Protein AF-A0A7S1WUI2-F1 (afdb_monomer)

Nearest PDB structures (foldseek):
  3b5q-assembly1_A  TM=5.019E-01  e=5.266E-01  Bacteroides thetaiotaomicron VPI-5482
  6g5z-assembly1_D  TM=5.208E-01  e=2.541E+00  Sinorhizobium meliloti
  4miv-assembly3_F  TM=3.442E-01  e=1.089E+00  Homo sapiens
  4miv-assembly4_G  TM=3.455E-01  e=1.229E+00  Homo sapiens
  4miv-assembly1_B  TM=2.394E-01  e=9.645E-01  Homo sapiens

Secondary structure (DSSP, 8-state):
---TT---EEEEEEEES-TT-TTSPPEEEEEEE--HHHHSTT-SS-PPPS-TT-EEEE--EEEEGGGTEEEESS-EEEEEGGGTEEEEE--TT-GGG-EEEE---TTSB-TTS-BGGG---TTHHHHHHHHHHHHHHHHHHHHHSS---SHHHHHHTTSS-S-PPTT-EEEEEE-S-TTTT-EEEEEEETTEEEEEETT--EEEEEPS---

Mean predicted aligned error: 7.02 Å

Foldseek 3Di:
DDDPDDPKDKDKDFPFFDPPDPVTDTDMDMDIDDDCVVVQVPDPDRADDDDFQDKDFDKDWDADDPRPDTDIPDFQWAQDLVVRGTHGDRDPPPSLRGDMDHHHPPVCAGPVRHHVVVDDDLCVLFSRQQRQVLNLQVVLCVVVVWGDAFPVSSVVVSRHDPDRPPFKDKTKHADPDRVLSWIKIWIDGSQKIWIAINVRDIDIDGDPDDD

Radius of gyration: 21.08 Å; Cα contacts (8 Å, |Δi|>4): 354; chains: 1; bounding box: 52×36×57 Å

Solvent-accessible surface area (backbone atoms only — not comparable to full-atom values): 12626 Å² total; per-residue (Å²): 134,83,75,92,76,74,75,53,46,74,52,75,46,77,79,40,66,38,84,98,35,87,92,34,65,58,41,69,50,77,50,74,50,80,33,60,89,71,61,36,79,78,38,97,61,78,64,82,72,95,41,59,59,38,72,44,79,45,75,50,74,49,75,38,81,95,59,79,41,69,50,50,75,52,73,26,52,39,59,34,33,94,75,73,39,74,45,73,50,86,61,95,88,42,79,95,35,40,36,78,50,72,35,46,49,97,86,42,24,28,78,87,66,47,55,50,86,76,64,72,71,82,53,46,67,30,49,52,52,18,50,39,50,49,40,16,45,52,51,43,23,72,75,68,78,43,60,57,68,41,62,62,56,32,36,77,68,59,29,39,75,90,71,65,65,88,74,49,53,75,51,52,45,55,38,97,42,70,90,79,41,34,30,39,24,33,15,34,39,90,44,26,33,20,37,26,36,70,88,65,59,71,47,77,46,74,43,94,83,69,129

pLDDT: mean 87.21, std 11.56, range [36.31, 97.38]

Organism: Alexandrium catenella (NCBI:txid2925)

Sequence (211 aa):
VCSSDLKQKTATRVTRGALHDASKPAQWCTEIALAHSDTLPGAPVRGDTPAVGRCWRINFSRVEQKGQVNWVWTPQIVWTPASRSYTGQVNMHLPDAWGYALFADEDGRLADGAAAESWRDPAWPVRLAVATVYYAARAFRDEKGRPARTLGELREANLLGTEAPVGLDVSFSPGDDPAAGAFTAEASGDGWAATINHERLLSVRPLADGR

Structure (mmCIF, N/CA/C/O backbone):
data_AF-A0A7S1WUI2-F1
#
_entry.id   AF-A0A7S1WUI2-F1
#
loop_
_atom_site.group_PDB
_atom_site.id
_atom_site.type_symbol
_atom_site.label_atom_id
_atom_site.label_alt_id
_atom_site.label_comp_id
_atom_site.label_asym_id
_atom_site.label_entity_id
_atom_site.label_seq_id
_atom_site.pdbx_PDB_ins_code
_atom_site.Cartn_x
_atom_site.Cartn_y
_atom_site.Cartn_z
_atom_site.occupancy
_atom_site.B_iso_or_equiv
_atom_site.auth_seq_id
_atom_site.auth_comp_id
_atom_site.auth_asym_id
_atom_site.auth_atom_id
_atom_site.pdbx_PDB_model_num
ATOM 1 N N . VAL A 1 1 ? -5.894 19.648 -25.528 1.00 39.78 1 VAL A N 1
ATOM 2 C CA . VAL A 1 1 ? -4.664 20.470 -25.500 1.00 39.78 1 VAL A CA 1
ATOM 3 C C . VAL A 1 1 ? -3.550 19.588 -24.958 1.00 39.78 1 VAL A C 1
ATOM 5 O O . VAL A 1 1 ? -3.466 19.409 -23.753 1.00 39.78 1 VAL A O 1
ATOM 8 N N . CYS A 1 2 ? -2.791 18.920 -25.830 1.00 37.44 2 CYS A N 1
ATOM 9 C CA . CYS A 1 2 ? -1.583 18.203 -25.414 1.00 37.44 2 CYS A CA 1
ATOM 10 C C . CYS A 1 2 ? -0.466 19.239 -25.314 1.00 37.44 2 CYS A C 1
ATOM 12 O O . CYS A 1 2 ? -0.102 19.831 -26.326 1.00 37.44 2 CYS A O 1
ATOM 14 N N . SER A 1 3 ? 0.011 19.501 -24.099 1.00 45.06 3 SER A N 1
ATOM 15 C CA . SER A 1 3 ? 1.228 20.286 -23.892 1.00 45.06 3 SER A CA 1
ATOM 16 C C . SER A 1 3 ? 2.397 19.579 -24.583 1.00 45.06 3 SER A C 1
ATOM 18 O O . SER A 1 3 ? 2.569 18.370 -24.426 1.00 45.06 3 SER A O 1
ATOM 20 N N . SER A 1 4 ? 3.171 20.330 -25.361 1.00 54.69 4 SER A N 1
ATOM 21 C CA . SER A 1 4 ? 4.328 19.879 -26.141 1.00 54.69 4 SER A CA 1
ATOM 22 C C . SER A 1 4 ? 5.563 19.523 -25.301 1.00 54.69 4 SER A C 1
ATOM 24 O O . SER A 1 4 ? 6.585 19.163 -25.875 1.00 54.69 4 SER A O 1
ATOM 26 N N . ASP A 1 5 ? 5.473 19.587 -23.968 1.00 70.12 5 ASP A N 1
ATOM 27 C CA . ASP A 1 5 ? 6.645 19.573 -23.078 1.00 70.12 5 ASP A CA 1
ATOM 28 C C . ASP A 1 5 ? 6.748 18.331 -22.170 1.00 70.12 5 ASP A C 1
ATOM 30 O O . ASP A 1 5 ? 7.580 18.295 -21.263 1.00 70.12 5 ASP A O 1
ATOM 34 N N . LEU A 1 6 ? 5.930 17.293 -22.392 1.00 73.81 6 LEU A N 1
ATOM 35 C CA . LEU A 1 6 ? 6.045 16.034 -21.642 1.00 73.81 6 LEU A CA 1
ATOM 36 C C . LEU A 1 6 ? 7.302 15.261 -22.076 1.00 73.81 6 LEU A C 1
ATOM 38 O O . LEU A 1 6 ? 7.471 14.910 -23.244 1.00 73.81 6 LEU A O 1
ATOM 42 N N . LYS A 1 7 ? 8.182 14.972 -21.116 1.00 88.06 7 LYS A N 1
ATOM 43 C CA . LYS A 1 7 ? 9.427 14.209 -21.275 1.00 88.06 7 LYS A CA 1
ATOM 44 C C . LYS A 1 7 ? 9.222 12.703 -21.115 1.00 88.06 7 LYS A C 1
ATOM 46 O O . LYS A 1 7 ? 10.126 11.941 -21.466 1.00 88.06 7 LYS A O 1
ATOM 51 N N . GLN A 1 8 ? 8.077 12.264 -20.588 1.00 90.06 8 GLN A N 1
ATOM 52 C CA . GLN A 1 8 ? 7.725 10.844 -20.509 1.00 90.06 8 GLN A CA 1
ATOM 53 C C . GLN A 1 8 ? 7.683 10.219 -21.909 1.00 90.06 8 GLN A C 1
ATOM 55 O O . GLN A 1 8 ? 7.078 10.765 -22.831 1.00 90.06 8 GLN A O 1
ATOM 60 N N . LYS A 1 9 ? 8.291 9.039 -22.061 1.00 92.19 9 LYS A N 1
ATOM 61 C CA . LYS A 1 9 ? 8.313 8.302 -23.333 1.00 92.19 9 LYS A CA 1
ATOM 62 C C . LYS A 1 9 ? 7.654 6.947 -23.167 1.00 92.19 9 LYS A C 1
ATOM 64 O O . LYS A 1 9 ? 7.810 6.288 -22.142 1.00 92.19 9 LYS A O 1
ATOM 69 N N . THR A 1 10 ? 6.935 6.527 -24.197 1.00 93.75 10 THR A N 1
ATOM 70 C CA . THR A 1 10 ? 6.343 5.192 -24.274 1.00 93.75 10 THR A CA 1
ATOM 71 C C . THR A 1 10 ? 6.600 4.618 -25.658 1.00 93.75 10 THR A C 1
ATOM 73 O O . THR A 1 10 ? 6.668 5.363 -26.637 1.00 93.75 10 THR A O 1
ATOM 76 N N . ALA A 1 11 ? 6.770 3.307 -25.735 1.00 95.38 11 ALA A N 1
ATOM 77 C CA . ALA A 1 11 ? 6.886 2.582 -26.988 1.00 95.38 11 ALA A CA 1
ATOM 78 C C . ALA A 1 11 ? 6.148 1.252 -26.865 1.00 95.38 11 ALA A C 1
ATOM 80 O O . ALA A 1 11 ? 6.209 0.591 -25.831 1.00 95.38 11 ALA A O 1
ATOM 81 N N . THR A 1 12 ? 5.465 0.842 -27.929 1.00 94.06 12 THR A N 1
ATOM 82 C CA . THR A 1 12 ? 4.791 -0.455 -27.991 1.00 94.06 12 THR A CA 1
ATOM 83 C C . THR A 1 12 ? 5.113 -1.112 -29.318 1.00 94.06 12 THR A C 1
ATOM 85 O O . THR A 1 12 ? 5.078 -0.468 -30.367 1.00 94.06 12 THR A O 1
ATOM 88 N N . ARG A 1 13 ? 5.417 -2.408 -29.284 1.00 95.31 13 ARG A N 1
ATOM 89 C CA . ARG A 1 13 ? 5.733 -3.191 -30.478 1.00 95.31 13 ARG A CA 1
ATOM 90 C C . ARG A 1 13 ? 4.993 -4.516 -30.457 1.00 95.31 13 ARG A C 1
ATOM 92 O O . ARG A 1 13 ? 5.117 -5.278 -29.503 1.00 95.31 13 ARG A O 1
ATOM 99 N N . VAL A 1 14 ? 4.297 -4.820 -31.549 1.00 95.25 14 VAL A N 1
ATOM 100 C CA . VAL A 1 14 ? 3.807 -6.175 -31.832 1.00 95.25 14 VAL A CA 1
ATOM 101 C C . VAL A 1 14 ? 4.997 -7.012 -32.290 1.00 95.25 14 VAL A C 1
ATOM 103 O O . VAL A 1 14 ? 5.644 -6.693 -33.287 1.00 95.25 14 VAL A O 1
ATOM 106 N N . THR A 1 15 ? 5.323 -8.056 -31.538 1.00 96.06 15 THR A N 1
ATOM 107 C CA . THR A 1 15 ? 6.433 -8.970 -31.837 1.00 96.06 15 THR A CA 1
ATOM 108 C C . THR A 1 15 ? 5.980 -10.155 -32.686 1.00 96.06 15 THR A C 1
ATOM 110 O O . THR A 1 15 ? 6.781 -10.707 -33.437 1.00 96.06 15 THR A O 1
ATOM 113 N N . ARG A 1 16 ? 4.694 -10.526 -32.610 1.00 95.94 16 ARG A N 1
ATOM 114 C CA . ARG A 1 16 ? 4.067 -11.596 -33.401 1.00 95.94 16 ARG A CA 1
ATOM 115 C C . ARG A 1 16 ? 2.556 -11.376 -33.511 1.00 95.94 16 ARG A C 1
ATOM 117 O O . ARG A 1 16 ? 1.961 -10.798 -32.609 1.00 95.94 16 ARG A O 1
ATOM 124 N N . GLY A 1 17 ? 1.931 -11.900 -34.564 1.00 94.06 17 GLY A N 1
ATOM 125 C CA . GLY A 1 17 ? 0.478 -11.816 -34.768 1.00 94.06 17 GLY A CA 1
ATOM 126 C C . GLY A 1 17 ? 0.042 -10.453 -35.308 1.00 94.06 17 GLY A C 1
ATOM 127 O O . GLY A 1 17 ? 0.856 -9.728 -35.881 1.00 94.06 17 GLY A O 1
ATOM 128 N N . ALA A 1 18 ? -1.239 -10.119 -35.156 1.00 92.06 18 ALA A N 1
ATOM 129 C CA . ALA A 1 18 ? -1.804 -8.858 -35.625 1.00 92.06 18 ALA A CA 1
ATOM 130 C C . ALA A 1 18 ? -2.800 -8.277 -34.612 1.00 92.06 18 ALA A C 1
ATOM 132 O O . ALA A 1 18 ? -3.587 -8.995 -33.995 1.00 92.06 18 ALA A O 1
ATOM 133 N N . LEU A 1 19 ? -2.767 -6.953 -34.435 1.00 87.44 19 LEU A N 1
ATOM 134 C CA . LEU A 1 19 ? -3.782 -6.255 -33.648 1.00 87.44 19 LEU A CA 1
ATOM 135 C C . LEU A 1 19 ? -5.132 -6.351 -34.362 1.00 87.44 19 LEU A C 1
ATOM 137 O O . LEU A 1 19 ? -5.193 -6.290 -35.587 1.00 87.44 19 LEU A O 1
ATOM 141 N N . HIS A 1 20 ? -6.205 -6.472 -33.583 1.00 84.75 20 HIS A N 1
ATOM 142 C CA . HIS A 1 20 ? -7.586 -6.559 -34.075 1.00 84.75 20 HIS A CA 1
ATOM 143 C C . HIS A 1 20 ? -7.904 -7.776 -34.965 1.00 84.75 20 HIS A C 1
ATOM 145 O O . HIS A 1 20 ? -8.966 -7.809 -35.581 1.00 84.75 20 HIS A O 1
ATOM 151 N N . ASP A 1 21 ? -7.048 -8.800 -34.983 1.00 85.94 21 ASP A N 1
ATOM 152 C CA . ASP A 1 21 ? -7.302 -10.062 -35.681 1.00 85.94 21 ASP A CA 1
ATOM 153 C C . ASP A 1 21 ? -7.293 -11.230 -34.686 1.00 85.94 21 ASP A C 1
ATOM 155 O O . ASP A 1 21 ? -6.244 -11.728 -34.273 1.00 85.94 21 ASP A O 1
ATOM 159 N N . ALA A 1 22 ? -8.486 -11.687 -34.300 1.00 84.56 22 ALA A N 1
ATOM 160 C CA . ALA A 1 22 ? -8.641 -12.803 -33.368 1.00 84.56 22 ALA A CA 1
ATOM 161 C C . ALA A 1 22 ? -8.092 -14.132 -33.923 1.00 84.56 22 ALA A C 1
ATOM 163 O O . ALA A 1 22 ? -7.754 -15.018 -33.140 1.00 84.56 22 ALA A O 1
ATOM 164 N N . SER A 1 23 ? -7.958 -14.274 -35.249 1.00 90.31 23 SER A N 1
ATOM 165 C CA . SER A 1 23 ? -7.351 -15.46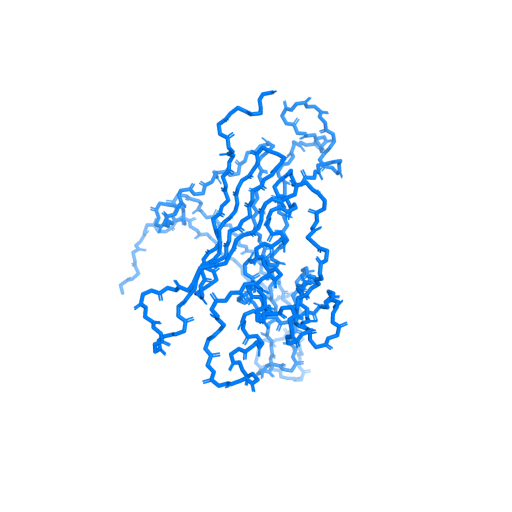0 -35.869 1.00 90.31 23 SER A CA 1
ATOM 166 C C . SER A 1 23 ? -5.819 -15.460 -35.782 1.00 90.31 23 SER A C 1
ATOM 168 O O . SER A 1 23 ? -5.185 -16.501 -35.959 1.00 90.31 23 SER A O 1
ATOM 170 N N . LYS A 1 24 ? -5.213 -14.304 -35.473 1.00 90.00 24 LYS A N 1
ATOM 171 C CA . LYS A 1 24 ? -3.763 -14.100 -35.354 1.00 90.00 24 LYS A CA 1
ATOM 172 C C . LYS A 1 24 ? -3.432 -13.368 -34.048 1.00 90.00 24 LYS A C 1
ATOM 174 O O . LYS A 1 24 ? -2.975 -12.223 -34.099 1.00 90.00 24 LYS A O 1
ATOM 179 N N . PRO A 1 25 ? -3.621 -14.014 -32.881 1.00 89.00 25 PRO A N 1
ATOM 180 C CA . PRO A 1 25 ? -3.459 -13.367 -31.583 1.00 89.00 25 PRO A CA 1
ATOM 181 C C . PRO A 1 25 ? -2.095 -12.682 -31.455 1.00 89.00 25 PRO A C 1
ATOM 183 O O . PRO A 1 25 ? -1.048 -13.285 -31.711 1.00 89.00 25 PRO A O 1
ATOM 186 N N . ALA A 1 26 ? -2.123 -11.403 -31.079 1.00 91.62 26 ALA A N 1
ATOM 187 C CA . ALA A 1 26 ? -0.930 -10.576 -30.989 1.00 91.62 26 ALA A CA 1
ATOM 188 C C . ALA A 1 26 ? -0.119 -10.874 -29.721 1.00 91.62 26 ALA A C 1
ATOM 190 O O . ALA A 1 26 ? -0.653 -10.912 -28.613 1.00 91.62 26 ALA A O 1
ATOM 191 N N . GLN A 1 27 ? 1.193 -10.996 -29.889 1.00 92.50 27 GLN A N 1
ATOM 192 C CA . GLN A 1 27 ? 2.172 -10.843 -28.819 1.00 92.50 27 GLN A CA 1
ATOM 193 C C . GLN A 1 27 ? 2.782 -9.455 -28.952 1.00 92.50 27 GLN A C 1
ATOM 195 O O . GLN A 1 27 ? 3.125 -9.022 -30.055 1.00 92.50 27 GLN A O 1
ATOM 200 N N . TRP A 1 28 ? 2.896 -8.745 -27.839 1.00 91.81 28 TRP A N 1
ATOM 201 C CA . TRP A 1 28 ? 3.377 -7.375 -27.833 1.00 91.81 28 TRP A CA 1
ATOM 202 C C . TRP A 1 28 ? 4.224 -7.100 -26.597 1.00 91.81 28 TRP A C 1
ATOM 204 O O . TRP A 1 28 ? 4.089 -7.762 -25.569 1.00 91.81 28 TRP A O 1
ATOM 214 N N . CYS A 1 29 ? 5.115 -6.126 -26.732 1.00 93.88 29 CYS A N 1
ATOM 215 C CA . CYS A 1 29 ? 5.902 -5.559 -25.648 1.00 93.88 29 CYS A CA 1
ATOM 216 C C . CYS A 1 29 ? 5.572 -4.071 -25.538 1.00 93.88 29 CYS A C 1
ATOM 218 O O . CYS A 1 29 ? 5.345 -3.414 -26.559 1.00 93.88 29 CYS A O 1
ATOM 220 N N . THR A 1 30 ? 5.556 -3.550 -24.314 1.00 93.12 30 THR A N 1
ATOM 221 C CA . THR A 1 30 ? 5.485 -2.115 -24.055 1.00 93.12 30 THR A CA 1
ATOM 222 C C . THR A 1 30 ? 6.622 -1.698 -23.140 1.00 93.12 30 THR A C 1
ATOM 224 O O . THR A 1 30 ? 6.921 -2.375 -22.160 1.00 93.12 30 THR A O 1
ATOM 227 N N . GLU A 1 31 ? 7.215 -0.554 -23.446 1.00 95.06 31 GLU A N 1
ATOM 228 C CA . GLU A 1 31 ? 8.262 0.083 -22.661 1.00 95.06 31 GLU A CA 1
ATOM 229 C C . GLU A 1 31 ? 7.791 1.480 -22.265 1.00 95.06 31 GLU A C 1
ATOM 231 O O . GLU A 1 31 ? 7.192 2.205 -23.066 1.00 95.06 31 GLU A O 1
ATOM 236 N N . ILE A 1 32 ? 8.031 1.846 -21.008 1.00 92.50 32 ILE A N 1
ATOM 237 C CA . ILE A 1 32 ? 7.629 3.132 -20.439 1.00 92.50 32 ILE A CA 1
ATOM 238 C C . ILE A 1 32 ? 8.842 3.709 -19.717 1.00 92.50 32 ILE A C 1
ATOM 240 O O . ILE A 1 32 ? 9.334 3.123 -18.757 1.00 92.50 32 ILE A O 1
ATOM 244 N N . ALA A 1 33 ? 9.296 4.878 -20.157 1.00 91.12 33 ALA A N 1
ATOM 245 C CA . ALA A 1 33 ? 10.281 5.680 -19.449 1.00 91.12 33 ALA A CA 1
ATOM 246 C C . ALA A 1 33 ? 9.545 6.810 -18.720 1.00 91.12 33 ALA A C 1
ATOM 248 O O . ALA A 1 33 ? 9.162 7.812 -19.333 1.00 91.12 33 ALA A O 1
ATOM 249 N N . LEU A 1 34 ? 9.317 6.621 -17.417 1.00 87.19 34 LEU A N 1
ATOM 250 C CA . LEU A 1 34 ? 8.660 7.604 -16.557 1.00 87.19 34 LEU A CA 1
ATOM 251 C C . LEU A 1 34 ? 9.582 8.807 -16.344 1.00 87.19 34 LEU A C 1
ATOM 253 O O . LEU A 1 34 ? 10.647 8.692 -15.741 1.00 87.19 34 LEU A O 1
ATOM 257 N N . ALA A 1 35 ? 9.163 9.979 -16.815 1.00 88.25 35 ALA A N 1
ATOM 258 C CA . ALA A 1 35 ? 9.884 11.213 -16.548 1.00 88.25 35 ALA A CA 1
ATOM 259 C C . ALA A 1 35 ? 9.459 11.775 -15.189 1.00 88.25 35 ALA A C 1
ATOM 261 O O . ALA A 1 35 ? 8.414 12.407 -15.059 1.00 88.25 35 ALA A O 1
ATOM 262 N N . HIS A 1 36 ? 10.287 11.580 -14.164 1.00 84.50 36 HIS A N 1
ATOM 263 C CA . HIS A 1 36 ? 9.987 12.066 -12.812 1.00 84.50 36 HIS A CA 1
ATOM 264 C C . HIS A 1 36 ? 9.840 13.585 -12.714 1.00 84.50 36 HIS A C 1
ATOM 266 O O . HIS A 1 36 ? 9.121 14.067 -11.841 1.00 84.50 36 HIS A O 1
ATOM 272 N N . SER A 1 37 ? 10.463 14.331 -13.634 1.00 82.62 37 SER A N 1
ATOM 273 C CA . SER A 1 37 ? 10.245 15.772 -13.790 1.00 82.62 37 SER A CA 1
ATOM 274 C C . SER A 1 37 ? 8.793 16.131 -14.082 1.00 82.62 37 SER A C 1
ATOM 276 O O . SER A 1 37 ? 8.381 17.241 -13.770 1.00 82.62 37 SER A O 1
ATOM 278 N N . ASP A 1 38 ? 8.036 15.207 -14.664 1.00 81.50 38 ASP A N 1
ATOM 279 C CA . ASP A 1 38 ? 6.658 15.432 -15.082 1.00 81.50 38 ASP A CA 1
ATOM 280 C C . ASP A 1 38 ? 5.690 14.854 -14.042 1.00 81.50 38 ASP A C 1
ATOM 282 O O . ASP A 1 38 ? 4.635 15.427 -13.788 1.00 81.50 38 ASP A O 1
ATOM 286 N N . THR A 1 39 ? 6.051 13.731 -13.406 1.00 76.19 39 THR A N 1
ATOM 287 C CA . THR A 1 39 ? 5.142 12.983 -12.524 1.00 76.19 39 THR A CA 1
ATOM 288 C C . THR A 1 39 ? 5.221 13.379 -11.049 1.00 76.19 39 THR A C 1
ATOM 290 O O . THR A 1 39 ? 4.223 13.266 -10.344 1.00 76.19 39 THR A O 1
ATOM 293 N N . LEU A 1 40 ? 6.384 13.811 -10.547 1.00 77.75 40 LEU A N 1
ATOM 294 C CA . LEU A 1 40 ? 6.570 14.104 -9.117 1.00 77.75 40 LEU A CA 1
ATOM 295 C C . LEU A 1 40 ? 6.120 15.510 -8.672 1.00 77.75 40 LEU A C 1
ATOM 297 O O . LEU A 1 40 ? 5.633 15.612 -7.547 1.00 77.75 40 LEU A O 1
ATOM 301 N N . PRO A 1 41 ? 6.232 16.594 -9.474 1.00 75.94 41 PRO A N 1
ATOM 302 C CA . PRO A 1 41 ? 5.841 17.934 -9.015 1.00 75.94 41 PRO A CA 1
ATOM 303 C C . PRO A 1 41 ? 4.353 18.096 -8.681 1.00 75.94 41 PRO A C 1
ATOM 305 O O . PRO A 1 41 ? 4.011 18.935 -7.855 1.00 75.94 41 PRO A O 1
ATOM 308 N N . GLY A 1 42 ? 3.476 17.310 -9.313 1.00 68.38 42 GLY A N 1
ATOM 309 C CA . GLY A 1 42 ? 2.032 17.324 -9.053 1.00 68.38 42 GLY A CA 1
ATOM 310 C C . GLY A 1 42 ? 1.581 16.391 -7.926 1.00 68.38 42 GLY A C 1
ATOM 311 O O . GLY A 1 42 ? 0.384 16.308 -7.657 1.00 68.38 42 GLY A O 1
ATOM 312 N N . ALA A 1 43 ? 2.500 15.657 -7.288 1.00 69.25 43 ALA A N 1
ATOM 313 C CA . ALA A 1 43 ? 2.137 14.726 -6.231 1.00 69.25 43 ALA A CA 1
ATOM 314 C C . ALA A 1 43 ? 1.806 15.483 -4.927 1.00 69.25 43 ALA A C 1
ATOM 316 O O . ALA A 1 43 ? 2.565 16.368 -4.526 1.00 69.25 43 ALA A O 1
ATOM 317 N N . PRO A 1 44 ? 0.710 15.125 -4.225 1.00 64.56 44 PRO A N 1
ATOM 318 C CA . PRO A 1 44 ? 0.298 15.790 -2.981 1.00 64.56 44 PRO A CA 1
ATOM 319 C C . PRO A 1 44 ? 1.331 15.630 -1.856 1.00 64.56 44 PRO A C 1
ATOM 321 O O . PRO A 1 44 ? 1.382 16.433 -0.929 1.00 64.56 44 PRO A O 1
ATOM 324 N N . VAL A 1 45 ? 2.179 14.606 -1.961 1.00 65.19 45 VAL A N 1
ATOM 325 C CA . VAL A 1 45 ? 3.387 14.419 -1.163 1.00 65.19 45 VAL A CA 1
ATOM 326 C C . VAL A 1 45 ? 4.537 14.287 -2.149 1.00 65.19 45 VAL A C 1
ATOM 328 O O . VAL A 1 45 ? 4.471 13.461 -3.061 1.00 65.19 45 VAL A O 1
ATOM 331 N N . ARG A 1 46 ? 5.582 15.106 -1.988 1.00 64.31 46 ARG A N 1
ATOM 332 C CA . ARG A 1 46 ? 6.751 15.062 -2.869 1.00 64.31 46 ARG A CA 1
ATOM 333 C C . ARG A 1 46 ? 7.429 13.704 -2.699 1.00 64.31 46 ARG A C 1
ATOM 335 O O . ARG A 1 46 ? 8.066 13.456 -1.681 1.00 64.31 46 ARG A O 1
ATOM 342 N N . GLY A 1 47 ? 7.231 12.821 -3.674 1.00 66.00 47 GLY A N 1
ATOM 343 C CA . GLY A 1 47 ? 7.868 11.511 -3.684 1.00 66.00 47 GLY A CA 1
ATOM 344 C C . GLY A 1 47 ? 9.382 11.651 -3.803 1.00 66.00 47 GLY A C 1
ATOM 345 O O . GLY A 1 47 ? 9.875 12.562 -4.477 1.00 66.00 47 GLY A O 1
ATOM 346 N N . ASP A 1 48 ? 10.112 10.742 -3.163 1.00 72.94 48 ASP A N 1
ATOM 347 C CA . ASP A 1 48 ? 11.556 10.651 -3.339 1.00 72.94 48 ASP A CA 1
ATOM 348 C C . ASP A 1 48 ? 11.869 10.288 -4.795 1.00 72.94 48 ASP A C 1
ATOM 350 O O . ASP A 1 48 ? 11.285 9.362 -5.367 1.00 72.94 48 ASP A O 1
ATOM 354 N N . THR A 1 49 ? 12.812 11.005 -5.404 1.00 82.75 49 THR A N 1
ATOM 355 C CA . THR A 1 49 ? 13.398 10.589 -6.683 1.00 82.75 49 THR A CA 1
ATOM 356 C C . THR A 1 49 ? 14.082 9.227 -6.522 1.00 82.75 49 THR A C 1
ATOM 358 O O . THR A 1 49 ? 14.599 8.952 -5.433 1.00 82.75 49 THR A O 1
ATOM 361 N N . PRO A 1 50 ? 14.149 8.390 -7.577 1.00 88.69 50 PRO A N 1
ATOM 362 C CA . PRO A 1 50 ? 14.900 7.141 -7.504 1.00 88.69 50 PRO A CA 1
ATOM 363 C C . PRO A 1 50 ? 16.347 7.437 -7.124 1.00 88.69 50 PRO A C 1
ATOM 365 O O . PRO A 1 50 ? 17.009 8.252 -7.768 1.00 88.69 50 PRO A O 1
ATOM 368 N N . ALA A 1 51 ? 16.829 6.785 -6.078 1.00 90.75 51 ALA A N 1
ATOM 369 C CA . ALA A 1 51 ? 18.214 6.846 -5.643 1.00 90.75 51 ALA A CA 1
ATOM 370 C C . ALA A 1 51 ? 18.514 5.599 -4.816 1.00 90.75 51 ALA A C 1
ATOM 372 O O . ALA A 1 51 ? 17.613 5.061 -4.173 1.00 90.75 51 ALA A O 1
ATOM 373 N N . VAL A 1 52 ? 19.772 5.160 -4.811 1.00 95.00 52 VAL A N 1
ATOM 374 C CA . VAL A 1 52 ? 20.213 4.004 -4.019 1.00 95.00 52 VAL A CA 1
ATOM 375 C C . VAL A 1 52 ? 19.784 4.168 -2.555 1.00 95.00 52 VAL A C 1
ATOM 377 O O . VAL A 1 52 ? 19.968 5.229 -1.957 1.00 95.00 52 VAL A O 1
ATOM 380 N N . GLY A 1 53 ? 19.162 3.132 -1.988 1.00 91.94 53 GLY A N 1
ATOM 381 C CA . GLY A 1 53 ? 18.615 3.138 -0.626 1.00 91.94 53 GLY A CA 1
ATOM 382 C C . GLY A 1 53 ? 17.203 3.722 -0.490 1.00 91.94 53 GLY A C 1
ATOM 383 O O . GLY A 1 53 ? 16.601 3.603 0.575 1.00 91.94 53 GLY A O 1
ATOM 384 N N . ARG A 1 54 ? 16.638 4.330 -1.541 1.00 90.94 54 ARG A N 1
ATOM 385 C CA . ARG A 1 54 ? 15.233 4.771 -1.553 1.00 90.94 54 ARG A CA 1
ATOM 386 C C . ARG A 1 54 ? 14.319 3.628 -1.967 1.00 90.94 54 ARG A C 1
ATOM 388 O O . ARG A 1 54 ? 14.726 2.710 -2.677 1.00 90.94 54 ARG A O 1
ATOM 395 N N . CYS A 1 55 ? 13.062 3.707 -1.547 1.00 90.94 55 CYS A N 1
ATOM 396 C CA . CYS A 1 55 ? 12.040 2.753 -1.947 1.00 90.94 55 CYS A CA 1
ATOM 397 C C . CYS A 1 55 ? 10.758 3.458 -2.379 1.00 90.94 55 CYS A C 1
ATOM 399 O O . CYS A 1 55 ? 10.424 4.538 -1.889 1.00 90.94 55 CYS A O 1
ATOM 401 N N . TRP A 1 56 ? 10.022 2.815 -3.276 1.00 89.81 56 TRP A N 1
ATOM 402 C CA . TRP A 1 56 ? 8.671 3.203 -3.654 1.00 89.81 56 TRP A CA 1
ATOM 403 C C . TRP A 1 56 ? 7.676 2.108 -3.338 1.00 89.81 56 TRP A C 1
ATOM 405 O O . TRP A 1 56 ? 8.009 0.926 -3.334 1.00 89.81 56 TRP A O 1
ATOM 415 N N . ARG A 1 57 ? 6.422 2.520 -3.162 1.00 89.19 57 ARG A N 1
ATOM 416 C CA . ARG A 1 57 ? 5.269 1.627 -3.176 1.00 89.19 57 ARG A CA 1
ATOM 417 C C . ARG A 1 57 ? 4.720 1.590 -4.598 1.00 89.19 57 ARG A C 1
ATOM 419 O O . ARG A 1 57 ? 4.328 2.632 -5.116 1.00 89.19 57 ARG A O 1
ATOM 426 N N . ILE A 1 58 ? 4.717 0.422 -5.235 1.00 89.31 58 ILE A N 1
ATOM 427 C CA . ILE A 1 58 ? 4.294 0.265 -6.633 1.00 89.31 58 ILE A CA 1
ATOM 428 C C . ILE A 1 58 ? 3.531 -1.040 -6.840 1.00 89.31 58 ILE A C 1
ATOM 430 O O . ILE A 1 58 ? 3.722 -2.023 -6.125 1.00 89.31 58 ILE A O 1
ATOM 434 N N . ASN A 1 59 ? 2.675 -1.055 -7.854 1.00 90.00 59 ASN A N 1
ATOM 435 C CA . ASN A 1 59 ? 2.043 -2.264 -8.345 1.00 90.00 59 ASN A CA 1
ATOM 436 C C . ASN A 1 59 ? 1.953 -2.227 -9.875 1.00 90.00 59 ASN A C 1
ATOM 438 O O . ASN A 1 59 ? 1.836 -1.155 -10.467 1.00 90.00 59 ASN A O 1
ATOM 442 N N . PHE A 1 60 ? 1.946 -3.400 -10.503 1.00 89.06 60 PHE A N 1
ATOM 443 C CA . PHE A 1 60 ? 1.616 -3.550 -11.919 1.00 89.06 60 PHE A CA 1
ATOM 444 C C . PHE A 1 60 ? 0.341 -4.370 -12.030 1.00 89.06 60 PHE A C 1
ATOM 446 O O . PHE A 1 60 ? 0.147 -5.330 -11.288 1.00 89.06 60 PHE A O 1
ATOM 453 N N . SER A 1 61 ? -0.533 -3.993 -12.953 1.00 87.94 61 SER A N 1
ATOM 454 C CA . SER A 1 61 ? -1.761 -4.735 -13.216 1.00 87.94 61 SER A CA 1
ATOM 455 C C . SER A 1 61 ? -1.953 -4.915 -14.711 1.00 87.94 61 SER A C 1
ATOM 457 O O . SER A 1 61 ? -1.536 -4.069 -15.505 1.00 87.94 61 SER A O 1
ATOM 459 N N . ARG A 1 62 ? -2.581 -6.026 -15.087 1.00 87.31 62 ARG A N 1
ATOM 460 C CA . ARG A 1 62 ? -2.997 -6.298 -16.459 1.00 87.31 62 ARG A CA 1
ATOM 461 C C . ARG A 1 62 ? -4.460 -6.700 -16.448 1.00 87.31 62 ARG A C 1
ATOM 463 O O . ARG A 1 62 ? -4.833 -7.697 -15.832 1.00 87.31 62 ARG A O 1
ATOM 470 N N . VAL A 1 63 ? -5.257 -5.920 -17.171 1.00 85.75 63 VAL A N 1
ATOM 471 C CA . VAL A 1 63 ? -6.676 -6.176 -17.407 1.00 85.75 63 VAL A CA 1
ATOM 472 C C . VAL A 1 63 ? -6.890 -6.277 -18.910 1.00 85.75 63 VAL A C 1
ATOM 474 O O . VAL A 1 63 ? -6.600 -5.334 -19.642 1.00 85.75 63 VAL A O 1
ATOM 477 N N . GLU A 1 64 ? -7.398 -7.411 -19.383 1.00 83.50 64 GLU A N 1
ATOM 478 C CA . GLU A 1 64 ? -7.738 -7.610 -20.795 1.00 83.50 64 GLU A CA 1
ATOM 479 C C . GLU A 1 64 ? -9.107 -8.268 -20.952 1.00 83.50 64 GLU A C 1
ATOM 481 O O . GLU A 1 64 ? -9.701 -8.759 -19.991 1.00 83.50 64 GLU A O 1
ATOM 486 N N . GLN A 1 65 ? -9.609 -8.279 -22.192 1.00 76.00 65 GLN A N 1
ATOM 487 C CA . GLN A 1 65 ? -10.819 -9.015 -22.575 1.00 76.00 65 GLN A CA 1
ATOM 488 C C . GLN A 1 65 ? -12.025 -8.682 -21.681 1.00 76.00 65 GLN A C 1
ATOM 490 O O . GLN A 1 65 ? -12.724 -9.565 -21.194 1.00 76.00 65 GLN A O 1
ATOM 495 N N . LYS A 1 66 ? -12.252 -7.385 -21.423 1.00 79.31 66 LYS A N 1
ATOM 496 C CA . LYS A 1 66 ? -13.329 -6.901 -20.537 1.00 79.31 66 LYS A CA 1
ATOM 497 C C . LYS A 1 66 ? -13.286 -7.519 -19.126 1.00 79.31 66 LYS A C 1
ATOM 499 O O . LYS A 1 66 ? -14.327 -7.703 -18.505 1.00 79.31 66 LYS A O 1
ATOM 504 N N . GLY A 1 67 ? -12.089 -7.835 -18.628 1.00 77.19 67 GLY A N 1
ATOM 505 C CA . GLY A 1 67 ? -11.869 -8.362 -17.280 1.00 77.19 67 GLY A CA 1
ATOM 506 C C . GLY A 1 67 ? -11.739 -9.882 -17.189 1.00 77.19 67 GLY A C 1
ATOM 507 O O . GLY A 1 67 ? -11.537 -10.383 -16.087 1.00 77.19 67 GLY A O 1
ATOM 508 N N . GLN A 1 68 ? -11.808 -10.623 -18.304 1.00 79.06 68 GLN A N 1
ATOM 509 C CA . GLN A 1 68 ? -11.568 -12.076 -18.289 1.00 79.06 68 GLN A CA 1
ATOM 510 C C . GLN A 1 68 ? -10.119 -12.426 -17.936 1.00 79.06 68 GLN A C 1
ATOM 512 O O . GLN A 1 68 ? -9.860 -13.461 -17.328 1.00 79.06 68 GLN A O 1
ATOM 517 N N . VAL A 1 69 ? -9.176 -11.550 -18.284 1.00 80.50 69 VAL A N 1
ATOM 518 C CA . VAL A 1 69 ? -7.804 -11.613 -17.782 1.00 80.50 69 VAL A CA 1
ATOM 519 C C . VAL A 1 69 ? -7.638 -10.466 -16.803 1.00 80.50 69 VAL A C 1
ATOM 521 O O . VAL A 1 69 ? -7.745 -9.305 -17.197 1.00 80.50 69 VAL A O 1
ATOM 524 N N . ASN A 1 70 ? -7.385 -10.795 -15.540 1.00 80.88 70 ASN A N 1
ATOM 525 C CA . ASN A 1 70 ? -7.179 -9.816 -14.483 1.00 80.88 70 ASN A CA 1
ATOM 526 C C . ASN A 1 70 ? -6.133 -10.338 -13.495 1.00 80.88 70 ASN A C 1
ATOM 528 O O . ASN A 1 70 ? -6.390 -11.298 -12.768 1.00 80.88 70 ASN A O 1
ATOM 532 N N . TRP A 1 71 ? -4.949 -9.731 -13.489 1.00 82.06 71 TRP A N 1
ATOM 533 C CA . TRP A 1 71 ? -3.906 -10.064 -12.521 1.00 82.06 71 TRP A CA 1
ATOM 534 C C . TRP A 1 71 ? -3.096 -8.837 -12.104 1.00 82.06 71 TRP A C 1
ATOM 536 O O . TRP A 1 71 ? -3.038 -7.823 -12.807 1.00 82.06 71 TRP A O 1
ATOM 546 N N . VAL A 1 72 ? -2.469 -8.959 -10.936 1.00 79.69 72 VAL A N 1
ATOM 547 C CA . VAL A 1 72 ? -1.590 -7.967 -10.311 1.00 79.69 72 VAL A CA 1
ATOM 548 C C . VAL A 1 72 ? -0.232 -8.605 -10.023 1.00 79.69 72 VAL A C 1
ATOM 550 O O . VAL A 1 72 ? -0.168 -9.790 -9.704 1.00 79.69 72 VAL A O 1
ATOM 553 N N . TRP A 1 73 ? 0.853 -7.848 -10.185 1.00 74.81 73 TRP A N 1
ATOM 554 C CA . TRP A 1 73 ? 2.224 -8.362 -10.078 1.00 74.81 73 TRP A CA 1
ATOM 555 C C . TRP A 1 73 ? 2.577 -8.842 -8.681 1.00 74.81 73 TRP A C 1
ATOM 557 O O . TRP A 1 73 ? 3.119 -9.934 -8.528 1.00 74.81 73 TRP A O 1
ATOM 567 N N . THR A 1 74 ? 2.226 -8.064 -7.663 1.00 72.69 74 THR A N 1
ATOM 568 C CA . THR A 1 74 ? 2.329 -8.512 -6.278 1.00 72.69 74 THR A CA 1
ATOM 569 C C . THR A 1 74 ? 0.964 -8.985 -5.797 1.00 72.69 74 THR A C 1
ATOM 571 O O . THR A 1 74 ? -0.010 -8.247 -5.986 1.00 72.69 74 THR A O 1
ATOM 574 N N . PRO A 1 75 ? 0.863 -10.159 -5.142 1.00 75.75 75 PRO A N 1
ATOM 575 C CA . PRO A 1 75 ? -0.350 -10.539 -4.435 1.00 75.75 75 PRO A CA 1
ATOM 576 C C . PRO A 1 75 ? -0.720 -9.425 -3.455 1.00 75.75 75 PRO A C 1
ATOM 578 O O . PRO A 1 75 ? 0.063 -9.096 -2.564 1.00 75.75 75 PRO A O 1
ATOM 581 N N . GLN A 1 76 ? -1.888 -8.812 -3.629 1.00 86.56 76 GLN A N 1
ATOM 582 C CA . GLN A 1 76 ? -2.340 -7.756 -2.728 1.00 86.56 76 GLN A CA 1
ATOM 583 C C . GLN A 1 76 ? -2.974 -8.414 -1.519 1.00 86.56 76 GLN A C 1
ATOM 585 O O . GLN A 1 76 ? -4.157 -8.748 -1.512 1.00 86.56 76 GLN A O 1
ATOM 590 N N . ILE A 1 77 ? -2.135 -8.688 -0.535 1.00 88.44 77 ILE A N 1
ATOM 591 C CA . ILE A 1 77 ? -2.518 -9.422 0.657 1.00 88.44 77 ILE A CA 1
ATOM 592 C C . ILE A 1 77 ? -3.017 -8.423 1.696 1.00 88.44 77 ILE A C 1
ATOM 594 O O . ILE A 1 77 ? -2.265 -7.558 2.139 1.00 88.44 77 ILE A O 1
ATOM 598 N N . VAL A 1 78 ? -4.283 -8.548 2.087 1.00 92.12 78 VAL A N 1
ATOM 599 C CA . VAL A 1 78 ? -4.927 -7.635 3.042 1.00 92.12 78 VAL A CA 1
ATOM 600 C C . VAL A 1 78 ? -5.687 -8.396 4.116 1.00 92.12 78 VAL A C 1
ATOM 602 O O . VAL A 1 78 ? -6.060 -9.560 3.932 1.00 92.12 78 VAL A O 1
ATOM 605 N N . TRP A 1 79 ? -5.929 -7.731 5.246 1.00 93.75 79 TRP A N 1
ATOM 606 C CA . TRP A 1 79 ? -6.746 -8.289 6.316 1.00 93.75 79 TRP A CA 1
ATOM 607 C C . TRP A 1 79 ? -8.160 -8.575 5.809 1.00 93.75 79 TRP A C 1
ATOM 609 O O . TRP A 1 79 ? -8.821 -7.707 5.241 1.00 93.75 79 TRP A O 1
ATOM 619 N N . THR A 1 80 ? -8.624 -9.803 6.022 1.00 93.12 80 THR A N 1
ATOM 620 C CA . THR A 1 80 ? -9.970 -10.258 5.670 1.00 93.12 80 THR A CA 1
ATOM 621 C C . THR A 1 80 ? -10.727 -10.565 6.960 1.00 93.12 80 THR A C 1
ATOM 623 O O . THR A 1 80 ? -10.540 -11.645 7.526 1.00 93.12 80 THR A O 1
ATOM 626 N N . PRO A 1 81 ? -11.576 -9.639 7.448 1.00 92.31 81 PRO A N 1
ATOM 627 C CA . PRO A 1 81 ? -12.244 -9.781 8.742 1.00 92.31 81 PRO A CA 1
ATOM 628 C C . PRO A 1 81 ? -13.044 -11.078 8.885 1.00 92.31 81 PRO A C 1
ATOM 630 O O . PRO A 1 81 ? -12.919 -11.758 9.898 1.00 92.31 81 PRO A O 1
ATOM 633 N N . ALA A 1 82 ? -13.773 -11.478 7.837 1.00 88.75 82 ALA A N 1
ATOM 634 C CA . ALA A 1 82 ? -14.608 -12.681 7.846 1.00 88.75 82 ALA A CA 1
ATOM 635 C C . ALA A 1 82 ? -13.824 -13.979 8.123 1.00 88.75 82 ALA A C 1
ATOM 637 O O . ALA A 1 82 ? -14.335 -14.879 8.783 1.00 88.75 82 ALA A O 1
ATOM 638 N N . SER A 1 83 ? -12.583 -14.084 7.634 1.00 89.50 83 SER A N 1
ATOM 639 C CA . SER A 1 83 ? -11.718 -15.257 7.830 1.00 89.50 83 SER A CA 1
ATOM 640 C C . SER A 1 83 ? -10.640 -15.050 8.894 1.00 89.50 83 SER A C 1
ATOM 642 O O . SER A 1 83 ? -9.866 -15.970 9.155 1.00 89.50 83 SER A O 1
ATOM 644 N N . ARG A 1 84 ? -10.560 -13.851 9.488 1.00 87.25 84 ARG A N 1
ATOM 645 C CA . ARG A 1 84 ? -9.517 -13.430 10.438 1.00 87.25 84 ARG A CA 1
ATOM 646 C C . ARG A 1 84 ? -8.102 -13.754 9.958 1.00 87.25 84 ARG A C 1
ATOM 648 O O . ARG A 1 84 ? -7.240 -14.180 10.725 1.00 87.25 84 ARG A O 1
ATOM 655 N N . SER A 1 85 ? -7.876 -13.569 8.666 1.00 89.56 85 SER A N 1
ATOM 656 C CA . SER A 1 85 ? -6.619 -13.910 8.022 1.00 89.56 85 SER A CA 1
ATOM 657 C C . SER A 1 85 ? -6.286 -12.922 6.919 1.00 89.56 85 SER A C 1
ATOM 659 O O . SER A 1 85 ? -7.128 -12.158 6.446 1.00 89.56 85 SER A O 1
ATOM 661 N N . TYR A 1 86 ? -5.024 -12.932 6.516 1.00 89.94 86 TYR A N 1
ATOM 662 C CA . TYR A 1 86 ? -4.557 -12.182 5.368 1.00 89.94 86 TYR A CA 1
ATOM 663 C C . TYR A 1 86 ? -4.813 -12.987 4.097 1.00 89.94 86 TYR A C 1
ATOM 665 O O . TYR A 1 86 ? -4.336 -14.115 3.976 1.00 89.94 86 TYR A O 1
ATOM 673 N N . THR A 1 87 ? -5.565 -12.420 3.156 1.00 90.50 87 THR A N 1
ATOM 674 C CA . THR A 1 87 ? -5.888 -13.091 1.889 1.00 90.50 87 THR A CA 1
ATOM 675 C C . THR A 1 87 ? -5.546 -12.206 0.700 1.00 90.50 87 THR A C 1
ATOM 677 O O . THR A 1 87 ? -5.535 -10.977 0.801 1.00 90.50 87 THR A O 1
ATOM 680 N N . GLY A 1 88 ? -5.204 -12.841 -0.422 1.00 88.25 88 GLY A N 1
ATOM 681 C CA . GLY A 1 88 ? -4.871 -12.146 -1.659 1.00 88.25 88 GLY A CA 1
ATOM 682 C C . GLY A 1 88 ? -6.115 -11.603 -2.358 1.00 88.25 88 GLY A C 1
ATOM 683 O O . GLY A 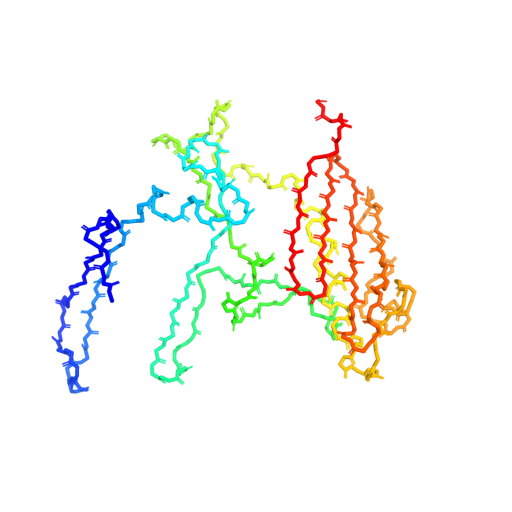1 88 ? -7.108 -12.311 -2.513 1.00 88.25 88 GLY A O 1
ATOM 684 N N . GLN A 1 89 ? -6.034 -10.363 -2.829 1.00 85.38 89 GLN A N 1
ATOM 685 C CA . GLN A 1 89 ? -7.048 -9.711 -3.650 1.00 85.38 89 GLN A CA 1
ATOM 686 C C . GLN A 1 89 ? -6.479 -9.314 -5.015 1.00 85.38 89 GLN A C 1
ATOM 688 O O . GLN A 1 89 ? -5.281 -9.081 -5.175 1.00 85.38 89 GLN A O 1
ATOM 693 N N . VAL A 1 90 ? -7.363 -9.223 -6.010 1.00 83.12 90 VAL A N 1
ATOM 694 C CA . VAL A 1 90 ? -7.058 -8.638 -7.322 1.00 83.12 90 VAL A CA 1
ATOM 695 C C . VAL A 1 90 ? -7.799 -7.306 -7.420 1.00 83.12 90 VAL A C 1
ATOM 697 O O . VAL A 1 90 ? -8.940 -7.244 -7.872 1.00 83.12 90 VAL A O 1
ATOM 700 N N . ASN A 1 91 ? -7.172 -6.236 -6.932 1.00 84.38 91 ASN A N 1
ATOM 701 C CA . ASN A 1 91 ? -7.764 -4.904 -6.848 1.00 84.38 91 ASN A CA 1
ATOM 702 C C . ASN A 1 91 ? -6.707 -3.793 -6.984 1.00 84.38 91 ASN A C 1
ATOM 704 O O . ASN A 1 91 ? -6.011 -3.427 -6.039 1.00 84.38 91 ASN A O 1
ATOM 708 N N . MET A 1 92 ? -6.626 -3.163 -8.155 1.00 81.75 92 MET A N 1
ATOM 709 C CA . MET A 1 92 ? -5.613 -2.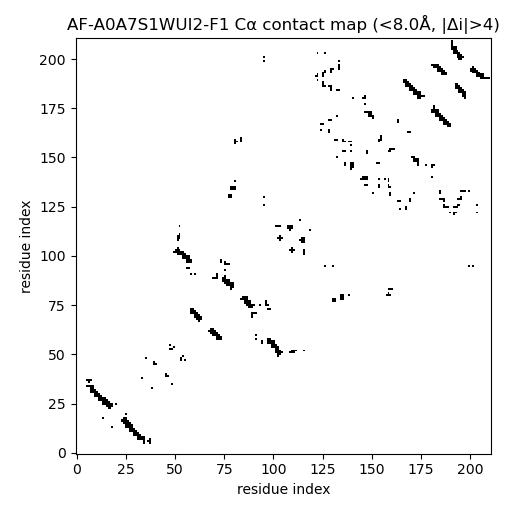135 -8.432 1.00 81.75 92 MET A CA 1
ATOM 710 C C . MET A 1 92 ? -5.621 -0.933 -7.459 1.00 81.75 92 MET A C 1
ATOM 712 O O . MET A 1 92 ? -4.595 -0.270 -7.315 1.00 81.75 92 MET A O 1
ATOM 716 N N . HIS A 1 93 ? -6.715 -0.697 -6.728 1.00 86.56 93 HIS A N 1
ATOM 717 C CA . HIS A 1 93 ? -6.905 0.445 -5.828 1.00 86.56 93 HIS A CA 1
ATOM 718 C C . HIS A 1 93 ? -6.612 0.137 -4.341 1.00 86.56 93 HIS A C 1
ATOM 720 O O . HIS A 1 93 ? -7.271 0.678 -3.451 1.00 86.56 93 HIS A O 1
ATOM 726 N N . LEU A 1 94 ? -5.627 -0.725 -4.056 1.00 90.44 94 LEU A N 1
ATOM 727 C CA . LEU A 1 94 ? -5.151 -1.051 -2.697 1.00 90.44 94 LEU A CA 1
ATOM 728 C C . LEU A 1 94 ? -3.718 -0.527 -2.441 1.00 90.44 94 LEU A C 1
ATOM 730 O O . LEU A 1 94 ? -2.783 -1.329 -2.401 1.00 90.44 94 LEU A O 1
ATOM 734 N N . PRO A 1 95 ? -3.493 0.797 -2.310 1.00 89.69 95 PRO A N 1
ATOM 735 C CA . PRO A 1 95 ? -2.145 1.359 -2.122 1.00 89.69 95 PRO A CA 1
ATOM 736 C C . PRO A 1 95 ? -1.438 0.873 -0.839 1.00 89.69 95 PRO A C 1
ATOM 738 O O . PRO A 1 95 ? -0.214 0.706 -0.802 1.00 89.69 95 PRO A O 1
ATOM 741 N N . ASP A 1 96 ? -2.207 0.558 0.201 1.00 90.75 96 ASP A N 1
ATOM 742 C CA . ASP A 1 96 ? -1.772 -0.091 1.444 1.00 90.75 96 ASP A CA 1
ATOM 743 C C . ASP A 1 96 ? -1.245 -1.524 1.231 1.00 90.75 96 ASP A C 1
ATOM 745 O O . ASP A 1 96 ? -0.443 -2.005 2.030 1.00 90.75 96 ASP A O 1
ATOM 749 N N . ALA A 1 97 ? -1.590 -2.164 0.110 1.00 90.44 97 ALA A N 1
ATOM 750 C CA . ALA A 1 97 ? -1.179 -3.523 -0.255 1.00 90.44 97 ALA A CA 1
ATOM 751 C C . ALA A 1 97 ? -0.193 -3.593 -1.440 1.00 90.44 97 ALA A C 1
ATOM 753 O O . ALA A 1 97 ? 0.139 -4.685 -1.898 1.00 90.44 97 ALA A O 1
ATOM 754 N N . TRP A 1 98 ? 0.250 -2.452 -1.980 1.00 91.06 98 TRP A N 1
ATOM 755 C CA . TRP A 1 98 ? 1.249 -2.414 -3.057 1.00 91.06 98 TRP A CA 1
ATOM 756 C C . TRP A 1 98 ? 2.600 -3.018 -2.636 1.00 91.06 98 TRP A C 1
ATOM 758 O O . TRP A 1 98 ? 2.933 -3.082 -1.456 1.00 91.06 98 TRP A O 1
ATOM 768 N N . GLY A 1 99 ? 3.395 -3.470 -3.603 1.00 90.25 99 GLY A N 1
ATOM 769 C CA . GLY A 1 99 ? 4.748 -3.962 -3.356 1.00 90.25 99 GLY A CA 1
ATOM 770 C C . GLY A 1 99 ? 5.749 -2.837 -3.104 1.00 90.25 99 GLY A C 1
ATOM 771 O O . GLY A 1 99 ? 5.424 -1.655 -3.234 1.00 90.25 99 GLY A O 1
ATOM 772 N N . TYR A 1 100 ? 6.989 -3.215 -2.790 1.00 91.31 100 TYR A N 1
ATOM 773 C CA . TYR A 1 100 ? 8.121 -2.290 -2.749 1.00 91.31 100 TYR A CA 1
ATOM 774 C C . TYR A 1 100 ? 8.961 -2.408 -4.021 1.00 91.31 100 TYR A C 1
ATOM 776 O O . TYR A 1 100 ? 9.273 -3.512 -4.461 1.00 91.31 100 TYR A O 1
ATOM 784 N N . ALA A 1 101 ? 9.373 -1.269 -4.570 1.00 92.12 101 ALA A N 1
ATOM 785 C CA . ALA A 1 101 ? 10.517 -1.168 -5.470 1.00 92.12 101 ALA A CA 1
ATOM 786 C C . ALA A 1 101 ? 11.657 -0.493 -4.704 1.00 92.12 101 ALA A C 1
ATOM 788 O O . ALA A 1 101 ? 11.581 0.701 -4.418 1.00 92.12 101 ALA A O 1
ATOM 789 N N . LEU A 1 102 ? 12.669 -1.271 -4.323 1.00 93.75 102 LEU A N 1
ATOM 790 C CA . LEU A 1 102 ? 13.866 -0.800 -3.628 1.00 93.75 102 LEU A CA 1
ATOM 791 C C . LEU A 1 102 ? 14.978 -0.568 -4.652 1.00 93.75 102 LEU A C 1
ATOM 793 O O . LEU A 1 102 ? 15.274 -1.454 -5.452 1.00 93.75 102 LEU A O 1
ATOM 797 N N . PHE A 1 103 ? 15.578 0.618 -4.633 1.00 94.00 103 PHE A N 1
ATOM 798 C CA . PHE A 1 103 ? 16.645 0.978 -5.560 1.00 94.00 103 PHE A CA 1
ATOM 799 C C . PHE A 1 103 ? 18.003 0.635 -4.945 1.00 94.00 103 PHE A C 1
ATOM 801 O O . PHE A 1 103 ? 18.360 1.152 -3.885 1.00 94.00 103 PHE A O 1
ATOM 808 N N . ALA A 1 104 ? 18.751 -0.228 -5.624 1.00 96.56 104 ALA A N 1
ATOM 809 C CA . ALA A 1 104 ? 20.102 -0.639 -5.260 1.00 96.56 104 ALA A CA 1
ATOM 810 C C . ALA A 1 104 ? 21.112 -0.146 -6.306 1.00 96.56 104 ALA A C 1
ATOM 812 O O . ALA A 1 104 ? 20.714 0.281 -7.394 1.00 96.56 104 ALA A O 1
ATOM 813 N N . ASP A 1 105 ? 22.397 -0.182 -5.969 1.00 97.06 105 ASP A N 1
ATOM 814 C CA . ASP A 1 105 ? 23.469 0.014 -6.947 1.00 97.06 105 ASP A CA 1
ATOM 815 C C . ASP A 1 105 ? 23.659 -1.216 -7.860 1.00 97.06 105 ASP A C 1
ATOM 817 O O . ASP A 1 105 ? 22.900 -2.189 -7.802 1.00 97.06 105 ASP A O 1
ATOM 821 N N . GLU A 1 106 ? 24.663 -1.155 -8.738 1.00 96.56 106 GLU A N 1
ATOM 822 C CA . GLU A 1 106 ? 24.974 -2.216 -9.706 1.00 96.56 106 GLU A CA 1
ATOM 823 C C . GLU A 1 106 ? 25.375 -3.545 -9.038 1.00 96.56 106 GLU A C 1
ATOM 825 O O . GLU A 1 106 ? 25.162 -4.607 -9.623 1.00 96.56 106 GLU A O 1
ATOM 830 N N . ASP A 1 107 ? 25.866 -3.497 -7.795 1.00 97.00 107 ASP A N 1
ATOM 831 C CA . ASP A 1 107 ? 26.248 -4.660 -6.987 1.00 97.00 107 ASP A CA 1
ATOM 832 C C . ASP A 1 107 ? 25.100 -5.155 -6.082 1.00 97.00 107 ASP A C 1
ATOM 834 O O . ASP A 1 107 ? 25.280 -6.053 -5.249 1.00 97.00 107 ASP A O 1
ATOM 838 N N . GLY A 1 108 ? 23.902 -4.574 -6.217 1.00 96.56 108 GLY A N 1
ATOM 839 C CA . GLY A 1 108 ? 22.733 -4.920 -5.412 1.00 96.56 108 GLY A CA 1
ATOM 840 C C . GLY A 1 108 ? 22.824 -4.440 -3.960 1.00 96.56 108 GLY A C 1
ATOM 841 O O . GLY A 1 108 ? 22.197 -5.038 -3.077 1.00 96.56 108 GLY A O 1
ATOM 842 N N . ARG A 1 109 ? 23.597 -3.384 -3.684 1.00 97.38 109 ARG A N 1
ATOM 843 C CA . ARG A 1 109 ? 23.783 -2.806 -2.347 1.00 97.38 109 ARG A CA 1
ATOM 844 C C . ARG A 1 109 ? 23.003 -1.510 -2.147 1.00 97.38 109 ARG A C 1
ATOM 846 O O . ARG A 1 109 ? 22.629 -0.807 -3.086 1.00 97.38 109 ARG A O 1
ATOM 853 N N . LEU A 1 110 ? 22.723 -1.223 -0.880 1.00 95.62 110 LEU A N 1
ATOM 854 C CA . LEU A 1 110 ? 22.143 0.031 -0.410 1.00 95.62 110 LEU A CA 1
ATOM 855 C C . LEU A 1 110 ? 23.242 1.035 -0.054 1.00 95.62 110 LE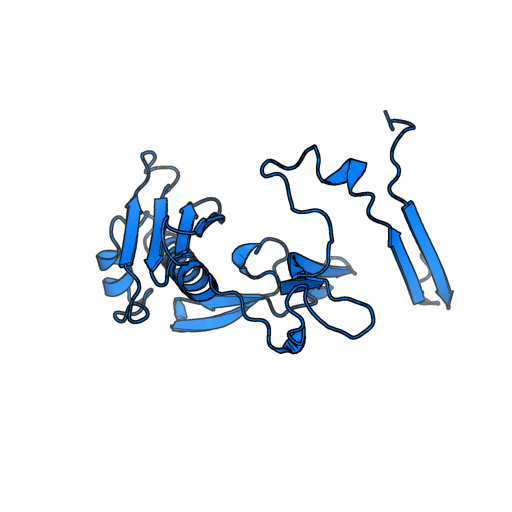U A C 1
ATOM 857 O O . LEU A 1 110 ? 24.424 0.705 -0.011 1.00 95.62 110 LEU A O 1
ATOM 861 N N . ALA A 1 111 ? 22.840 2.271 0.244 1.00 92.00 111 ALA A N 1
ATOM 862 C CA . ALA A 1 111 ? 23.764 3.370 0.529 1.00 92.00 111 ALA A CA 1
ATOM 863 C C . ALA A 1 111 ? 24.668 3.127 1.757 1.00 92.00 111 ALA A C 1
ATOM 865 O O . ALA A 1 111 ? 25.717 3.753 1.876 1.00 92.00 111 ALA A O 1
ATOM 866 N N . ASP A 1 112 ? 24.273 2.228 2.658 1.00 93.19 112 ASP A N 1
ATOM 867 C CA . ASP A 1 112 ? 25.034 1.799 3.837 1.00 93.19 112 ASP A CA 1
ATOM 868 C C . ASP A 1 112 ? 25.882 0.530 3.594 1.00 93.19 112 ASP A C 1
ATOM 870 O O . ASP A 1 112 ? 26.530 0.028 4.511 1.00 93.19 112 ASP A O 1
ATOM 874 N N . GLY A 1 113 ? 25.892 0.002 2.365 1.00 94.56 113 GLY A N 1
ATOM 875 C CA . GLY A 1 113 ? 26.609 -1.212 1.969 1.00 94.56 113 GLY A CA 1
ATOM 876 C C . GLY A 1 113 ? 25.867 -2.524 2.248 1.00 94.56 113 GLY A C 1
ATOM 877 O O . GLY A 1 113 ? 26.364 -3.591 1.860 1.00 94.56 113 GLY A O 1
ATOM 878 N N . ALA A 1 114 ? 24.687 -2.482 2.879 1.00 95.69 114 ALA A N 1
ATOM 879 C CA . ALA A 1 114 ? 23.858 -3.665 3.091 1.00 95.69 114 ALA A CA 1
ATOM 880 C C . ALA A 1 114 ? 23.323 -4.214 1.760 1.00 95.69 114 ALA A C 1
ATOM 882 O O . ALA A 1 114 ? 23.123 -3.477 0.796 1.00 95.69 114 ALA A O 1
ATOM 883 N N . ALA A 1 115 ?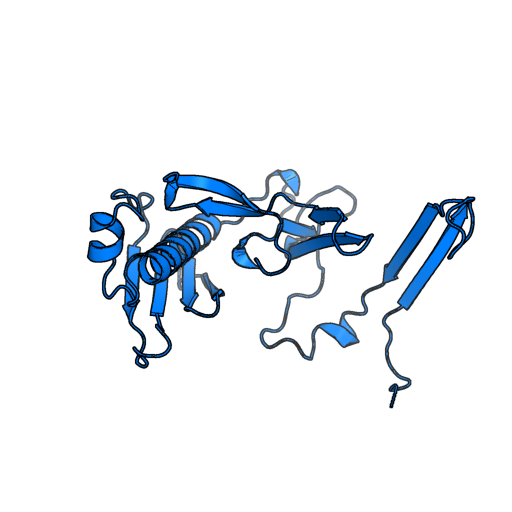 23.078 -5.524 1.693 1.00 97.12 115 ALA A N 1
ATOM 884 C CA . ALA A 1 115 ? 22.443 -6.132 0.527 1.00 97.12 115 ALA A CA 1
ATOM 885 C C . ALA A 1 115 ? 20.969 -5.705 0.441 1.00 97.12 115 ALA A C 1
ATOM 887 O O . ALA A 1 115 ? 20.243 -5.783 1.429 1.00 97.12 115 ALA A O 1
ATOM 888 N N . ALA A 1 116 ? 20.494 -5.302 -0.737 1.00 95.56 116 ALA A N 1
ATOM 889 C CA . ALA A 1 116 ? 19.116 -4.835 -0.906 1.00 95.56 116 ALA A CA 1
ATOM 890 C C . ALA A 1 116 ? 18.067 -5.896 -0.512 1.00 95.56 116 ALA A C 1
ATOM 892 O O . ALA A 1 116 ? 17.005 -5.568 0.010 1.00 95.56 116 ALA A O 1
ATOM 893 N N . GLU A 1 117 ? 18.382 -7.181 -0.682 1.00 94.81 117 GLU A N 1
ATOM 894 C CA . GLU A 1 117 ? 17.531 -8.310 -0.278 1.00 94.81 117 GLU A CA 1
ATOM 895 C C . GLU A 1 117 ? 17.309 -8.434 1.243 1.00 94.81 117 GLU A C 1
ATOM 897 O O . GLU A 1 117 ? 16.310 -9.018 1.686 1.00 94.81 117 GLU A O 1
ATOM 902 N N . SER A 1 118 ? 18.211 -7.887 2.066 1.00 95.00 118 SER A N 1
ATOM 903 C CA . SER A 1 118 ? 18.075 -7.914 3.526 1.00 95.00 118 SER A CA 1
ATOM 904 C C . SER A 1 118 ? 17.194 -6.783 4.053 1.00 95.00 118 SER A C 1
ATOM 906 O O . SER A 1 118 ? 16.770 -6.830 5.208 1.00 95.00 118 SER A O 1
ATOM 908 N N . TRP A 1 119 ? 16.857 -5.805 3.209 1.00 94.75 119 TRP A N 1
ATOM 909 C CA . TRP A 1 119 ? 16.023 -4.677 3.593 1.00 94.75 119 TRP A CA 1
ATOM 910 C C . TRP A 1 119 ? 14.635 -5.127 4.044 1.00 94.75 119 TRP A C 1
ATOM 912 O O . TRP A 1 119 ? 13.996 -5.997 3.443 1.00 94.75 119 TRP A O 1
ATOM 922 N N . ARG A 1 120 ? 14.143 -4.503 5.108 1.00 92.56 120 ARG A N 1
ATOM 923 C CA . ARG A 1 120 ? 12.781 -4.657 5.619 1.00 92.56 120 ARG A CA 1
ATOM 924 C C . ARG A 1 120 ? 12.234 -3.264 5.886 1.00 92.56 120 ARG A C 1
ATOM 926 O O . ARG A 1 120 ? 12.986 -2.410 6.340 1.00 92.56 120 ARG A O 1
ATOM 933 N N . ASP A 1 121 ? 10.946 -3.040 5.627 1.00 92.06 121 ASP A N 1
ATOM 934 C CA . ASP A 1 121 ? 10.308 -1.771 5.986 1.00 92.06 121 ASP A CA 1
ATOM 935 C C . ASP A 1 121 ? 10.189 -1.684 7.518 1.00 92.06 121 ASP A C 1
ATOM 937 O O . ASP A 1 121 ? 9.388 -2.426 8.097 1.00 92.06 121 ASP A O 1
ATOM 941 N N . PRO A 1 122 ? 10.943 -0.795 8.188 1.00 92.12 122 PRO A N 1
ATOM 942 C CA . PRO A 1 122 ? 10.874 -0.665 9.640 1.00 92.12 122 PRO A CA 1
ATOM 943 C C . PRO A 1 122 ? 9.507 -0.143 10.108 1.00 92.12 122 PRO A C 1
ATOM 945 O O . PRO A 1 122 ? 9.103 -0.407 11.234 1.00 92.12 122 PRO A O 1
ATOM 948 N N . ALA A 1 123 ? 8.750 0.533 9.237 1.00 93.00 123 ALA A N 1
ATOM 949 C CA . ALA A 1 123 ? 7.405 1.011 9.532 1.00 93.00 123 ALA A CA 1
ATOM 950 C C . ALA A 1 123 ? 6.310 -0.027 9.225 1.00 93.00 123 ALA A C 1
ATOM 952 O O . ALA A 1 123 ? 5.120 0.266 9.381 1.00 93.00 123 ALA A O 1
ATOM 953 N N . TRP A 1 124 ? 6.669 -1.232 8.763 1.00 93.00 124 TRP A N 1
ATOM 954 C CA . TRP A 1 124 ? 5.695 -2.269 8.416 1.00 93.00 124 TRP A CA 1
ATOM 955 C C . TRP A 1 124 ? 4.722 -2.610 9.557 1.00 93.00 124 TRP A C 1
ATOM 957 O O . TRP A 1 124 ? 3.525 -2.693 9.271 1.00 93.00 124 TRP A O 1
ATOM 967 N N . PRO A 1 125 ? 5.151 -2.742 10.832 1.00 93.19 125 PRO A N 1
ATOM 968 C CA . PRO A 1 125 ? 4.233 -3.063 11.925 1.00 93.19 125 PRO A CA 1
ATOM 969 C C . PRO A 1 125 ? 3.096 -2.043 12.080 1.00 93.19 125 PRO A C 1
ATOM 971 O O . PRO A 1 125 ? 1.926 -2.428 12.125 1.00 93.19 125 PRO A O 1
ATOM 974 N N . VAL A 1 126 ? 3.409 -0.740 12.071 1.00 95.12 126 VAL A N 1
ATOM 975 C CA . VAL A 1 126 ? 2.386 0.314 12.194 1.00 95.12 126 VAL A CA 1
ATOM 976 C C . VAL A 1 126 ? 1.502 0.413 10.948 1.00 95.12 126 VAL A C 1
ATOM 978 O O . VAL A 1 126 ? 0.295 0.611 11.085 1.00 95.12 126 VAL A O 1
ATOM 981 N N . ARG A 1 127 ? 2.048 0.197 9.736 1.00 94.19 127 ARG A N 1
ATOM 982 C CA . ARG A 1 127 ? 1.256 0.117 8.488 1.00 94.19 127 ARG A CA 1
ATOM 983 C C . ARG A 1 127 ? 0.235 -1.012 8.550 1.00 94.19 127 ARG A C 1
ATOM 985 O O . ARG A 1 127 ? -0.935 -0.812 8.229 1.00 94.19 127 ARG A O 1
ATOM 992 N N . LEU A 1 128 ? 0.693 -2.188 8.968 1.00 92.75 128 LEU A N 1
ATOM 993 C CA . LEU A 1 128 ? -0.123 -3.387 9.065 1.00 92.75 128 LEU A CA 1
ATOM 994 C C . LEU A 1 128 ? -1.246 -3.207 10.092 1.00 92.75 128 LEU A C 1
ATOM 996 O O . LEU A 1 128 ? -2.395 -3.560 9.819 1.00 92.75 128 LEU A O 1
ATOM 1000 N N . ALA A 1 129 ? -0.934 -2.607 11.244 1.00 94.44 129 ALA A N 1
ATOM 1001 C CA . ALA A 1 129 ? -1.902 -2.338 12.301 1.00 94.44 129 ALA A CA 1
ATOM 1002 C C . ALA A 1 129 ? -3.046 -1.434 11.816 1.00 94.44 129 ALA A C 1
ATOM 1004 O O . ALA A 1 129 ? -4.213 -1.829 11.897 1.00 94.44 129 ALA A O 1
ATOM 1005 N N . VAL A 1 130 ? -2.736 -0.267 11.239 1.00 95.88 130 VAL A N 1
ATOM 1006 C CA . VAL A 1 130 ? -3.785 0.651 10.764 1.00 95.88 130 VAL A CA 1
ATOM 1007 C C . VAL A 1 130 ? -4.580 0.067 9.596 1.00 95.88 130 VAL A C 1
ATOM 1009 O O . VAL A 1 130 ? -5.802 0.212 9.564 1.00 95.88 130 VAL A O 1
ATOM 1012 N N . ALA A 1 131 ? -3.933 -0.663 8.678 1.00 94.88 131 ALA A N 1
ATOM 1013 C CA . ALA A 1 131 ? -4.624 -1.346 7.585 1.00 94.88 131 ALA A CA 1
ATOM 1014 C C . ALA A 1 131 ? -5.608 -2.406 8.115 1.00 94.88 131 ALA A C 1
ATOM 1016 O O . ALA A 1 131 ? -6.751 -2.467 7.667 1.00 94.88 131 ALA A O 1
ATOM 1017 N N . THR A 1 132 ? -5.213 -3.189 9.123 1.00 94.62 132 THR A N 1
ATOM 1018 C CA . THR A 1 132 ? -6.091 -4.181 9.772 1.00 94.62 132 THR A CA 1
ATOM 1019 C C . THR A 1 132 ? -7.344 -3.521 10.348 1.00 94.62 132 THR A C 1
ATOM 1021 O O . THR A 1 132 ? -8.462 -3.966 10.075 1.00 94.62 132 THR A O 1
ATOM 1024 N N . VAL A 1 133 ? -7.171 -2.428 11.100 1.00 95.50 133 VAL A N 1
ATOM 1025 C CA . VAL A 1 133 ? -8.290 -1.667 11.676 1.00 95.50 133 VAL A CA 1
ATOM 1026 C C . VAL A 1 133 ? -9.177 -1.083 10.575 1.00 95.50 133 VAL A C 1
ATOM 1028 O O . VAL A 1 133 ? -10.400 -1.164 10.677 1.00 95.50 133 VAL A O 1
ATOM 1031 N N . TYR A 1 134 ? -8.591 -0.568 9.490 1.00 95.94 134 TYR A N 1
ATOM 1032 C CA . TYR A 1 134 ? -9.333 -0.060 8.336 1.00 95.94 134 TYR A CA 1
ATOM 1033 C C . TYR A 1 134 ? -10.256 -1.126 7.724 1.00 95.94 134 TYR A C 1
ATOM 1035 O O . TYR A 1 134 ? -11.451 -0.873 7.548 1.00 95.94 134 TYR A O 1
ATOM 1043 N N . TYR A 1 135 ? -9.742 -2.326 7.429 1.00 95.50 135 TYR A N 1
ATOM 1044 C CA . TYR A 1 135 ? -10.565 -3.400 6.859 1.00 95.50 135 TYR A CA 1
ATOM 1045 C C . TYR A 1 135 ? -11.632 -3.887 7.845 1.00 95.50 135 TYR A C 1
ATOM 1047 O O . TYR A 1 135 ? -12.763 -4.138 7.430 1.00 95.50 135 TYR A O 1
ATOM 1055 N N . ALA A 1 136 ? -11.320 -3.953 9.144 1.00 95.62 136 ALA A N 1
ATOM 1056 C CA . ALA A 1 136 ? -12.298 -4.287 10.178 1.00 95.62 136 ALA A CA 1
ATOM 1057 C C . ALA A 1 136 ? -13.434 -3.249 10.258 1.00 95.62 136 ALA A C 1
ATOM 1059 O O . ALA A 1 136 ? -14.605 -3.621 10.280 1.00 95.62 136 ALA A O 1
ATOM 1060 N N . ALA A 1 137 ? -13.114 -1.952 10.228 1.00 95.25 137 ALA A N 1
ATOM 1061 C CA . ALA A 1 137 ? -14.105 -0.874 10.250 1.00 95.25 137 ALA A CA 1
ATOM 1062 C C . ALA A 1 137 ? -14.994 -0.860 8.998 1.00 95.25 137 ALA A C 1
ATOM 1064 O O . ALA A 1 137 ? -16.202 -0.629 9.091 1.00 95.25 137 ALA A O 1
ATOM 1065 N N . ARG A 1 138 ? -14.415 -1.156 7.826 1.00 94.44 138 ARG A N 1
ATOM 1066 C CA . ARG A 1 138 ? -15.162 -1.334 6.573 1.00 94.44 138 ARG A CA 1
ATOM 1067 C C . ARG A 1 138 ? -16.160 -2.485 6.677 1.00 94.44 138 ARG A C 1
ATOM 1069 O O . ARG A 1 138 ? -17.339 -2.261 6.428 1.00 94.44 138 ARG A O 1
ATOM 1076 N N . ALA A 1 139 ? -15.707 -3.664 7.106 1.00 95.12 139 ALA A N 1
ATOM 1077 C CA . ALA A 1 139 ? -16.584 -4.819 7.289 1.00 95.12 139 ALA A CA 1
ATOM 1078 C C . ALA A 1 139 ? -17.683 -4.548 8.325 1.00 95.12 139 ALA A C 1
ATOM 1080 O O . ALA A 1 139 ? -18.840 -4.871 8.083 1.00 95.12 139 ALA A O 1
ATOM 1081 N N . PHE A 1 140 ? -17.361 -3.865 9.429 1.00 95.62 140 PHE A N 1
ATOM 1082 C CA . PHE A 1 140 ? -18.351 -3.513 10.448 1.00 95.62 140 PHE A CA 1
ATOM 1083 C C . PHE A 1 140 ? -19.479 -2.667 9.861 1.00 95.62 140 PHE A C 1
ATOM 1085 O O . PHE A 1 140 ? -20.653 -2.933 10.110 1.00 95.62 140 PHE A O 1
ATOM 1092 N N . ARG A 1 141 ? -19.136 -1.651 9.063 1.00 93.69 141 ARG A N 1
ATOM 1093 C CA . ARG A 1 141 ? -20.141 -0.800 8.428 1.00 93.69 141 ARG A CA 1
ATOM 1094 C C . ARG A 1 141 ? -20.997 -1.578 7.438 1.00 93.69 141 ARG A C 1
ATOM 1096 O O . ARG A 1 141 ? -22.211 -1.386 7.428 1.00 93.69 141 ARG A O 1
ATOM 1103 N N . ASP A 1 142 ? -20.376 -2.447 6.650 1.00 93.75 142 ASP A N 1
ATOM 1104 C CA . ASP A 1 142 ? -21.073 -3.261 5.659 1.00 93.75 142 ASP A CA 1
ATOM 1105 C C . ASP A 1 142 ? -22.024 -4.277 6.343 1.00 93.75 142 ASP A C 1
ATOM 1107 O O . ASP A 1 142 ? -23.132 -4.496 5.861 1.00 93.75 142 ASP A O 1
ATOM 1111 N N . GLU A 1 143 ? -21.659 -4.823 7.511 1.00 95.25 143 GLU A N 1
ATOM 1112 C CA . GLU A 1 143 ? -22.484 -5.772 8.281 1.00 95.25 143 GLU A CA 1
ATOM 1113 C C . GLU A 1 143 ? -23.571 -5.118 9.145 1.00 95.25 143 GLU A C 1
ATOM 1115 O O . GLU A 1 143 ? -24.657 -5.676 9.313 1.00 95.25 143 GLU A O 1
ATOM 1120 N N . LYS A 1 144 ? -23.276 -3.972 9.768 1.00 94.50 144 LYS A N 1
ATOM 1121 C CA . LYS A 1 144 ? -24.161 -3.332 10.760 1.00 94.50 144 LYS A CA 1
ATOM 1122 C C . LYS A 1 144 ? -24.972 -2.174 10.190 1.00 94.50 144 LYS A C 1
ATOM 1124 O O . LYS A 1 144 ? -25.837 -1.651 10.889 1.00 94.50 144 LYS A O 1
ATOM 1129 N N . GLY A 1 145 ? -24.674 -1.731 8.968 1.00 92.44 145 GLY A N 1
ATOM 1130 C CA . GLY A 1 145 ? -25.313 -0.572 8.341 1.00 92.44 145 GLY A CA 1
ATOM 1131 C C . GLY A 1 145 ? -24.991 0.766 9.019 1.00 92.44 145 GLY A C 1
ATOM 1132 O O . GLY A 1 145 ? -25.645 1.766 8.737 1.00 92.44 145 GLY A O 1
ATOM 1133 N N . ARG A 1 146 ? -24.002 0.803 9.922 1.00 92.06 146 ARG A N 1
ATOM 1134 C CA . ARG A 1 146 ? -23.537 2.009 10.626 1.00 92.06 146 ARG A CA 1
ATOM 1135 C C . ARG A 1 146 ? -22.022 1.965 10.844 1.00 92.06 146 ARG A C 1
ATOM 1137 O O . ARG A 1 146 ? -21.481 0.869 10.979 1.00 92.06 146 ARG A O 1
ATOM 1144 N N . PRO A 1 147 ? -21.324 3.108 10.938 1.00 92.75 147 PRO A N 1
ATOM 1145 C CA . PRO A 1 147 ? -19.908 3.111 11.291 1.00 92.75 147 PRO A CA 1
ATOM 1146 C C . PRO A 1 147 ? -19.676 2.576 12.713 1.00 92.75 147 PRO A C 1
ATOM 1148 O O . PRO A 1 147 ? -20.526 2.725 13.603 1.00 92.75 147 PRO A O 1
ATOM 1151 N N . ALA A 1 148 ? -18.507 1.966 12.916 1.00 93.38 148 ALA A N 1
ATOM 1152 C CA . ALA A 1 148 ? -17.999 1.656 14.247 1.00 93.38 148 ALA A CA 1
ATOM 1153 C C . ALA A 1 148 ? -17.594 2.948 14.968 1.00 93.38 148 ALA A C 1
ATOM 1155 O O . ALA A 1 148 ?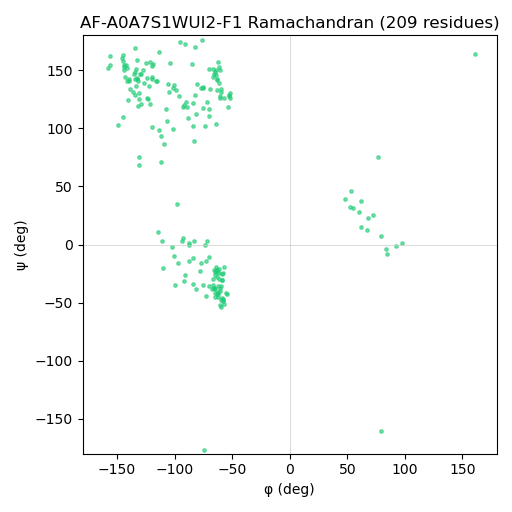 -17.192 3.922 14.329 1.00 93.38 148 ALA A O 1
ATOM 1156 N N . ARG A 1 149 ? -17.682 2.956 16.298 1.00 92.81 149 ARG A N 1
ATOM 1157 C CA . ARG A 1 149 ? -17.293 4.101 17.141 1.00 92.81 149 ARG A CA 1
ATOM 1158 C C . ARG A 1 149 ? -16.042 3.854 17.968 1.00 92.81 149 ARG A C 1
ATOM 1160 O O . ARG A 1 149 ? -15.429 4.809 18.425 1.00 92.81 149 ARG A O 1
ATOM 1167 N N . THR A 1 150 ? -15.680 2.595 18.187 1.00 94.19 150 THR A N 1
ATOM 1168 C CA . THR A 1 150 ? -14.543 2.216 19.028 1.00 94.19 150 THR A CA 1
ATOM 1169 C C . THR A 1 150 ? -13.868 0.960 18.483 1.00 94.19 150 THR A C 1
ATOM 1171 O O . THR A 1 150 ? -14.489 0.166 17.774 1.00 94.19 150 THR A O 1
ATOM 1174 N N . LEU A 1 151 ? -12.614 0.724 18.883 1.00 93.50 151 LEU A N 1
ATOM 1175 C CA . LEU A 1 151 ? -11.958 -0.576 18.679 1.00 93.50 151 LEU A CA 1
ATOM 1176 C C . LEU A 1 151 ? -12.720 -1.724 19.358 1.00 93.50 151 LEU A C 1
ATOM 1178 O O . LEU A 1 151 ? -12.682 -2.851 18.870 1.00 93.50 151 LEU A O 1
ATOM 1182 N N . GLY A 1 152 ? -13.398 -1.440 20.477 1.00 94.00 152 GLY A N 1
ATOM 1183 C CA . GLY A 1 152 ? -14.213 -2.411 21.207 1.00 94.00 152 GLY A CA 1
ATOM 1184 C C . GLY A 1 152 ? -15.309 -2.998 20.326 1.00 94.00 152 GLY A C 1
ATOM 1185 O O . GLY A 1 152 ? -15.387 -4.215 20.207 1.00 94.00 152 GLY A O 1
ATOM 1186 N N . GLU A 1 153 ? -16.050 -2.155 19.600 1.00 94.94 153 GLU A N 1
ATOM 1187 C CA . GLU A 1 153 ? -17.104 -2.623 18.689 1.00 94.94 153 GLU A CA 1
ATOM 1188 C C . GLU A 1 153 ? -16.558 -3.541 17.582 1.00 94.94 153 GLU A C 1
ATOM 1190 O O . GLU A 1 153 ? -17.195 -4.533 17.228 1.00 94.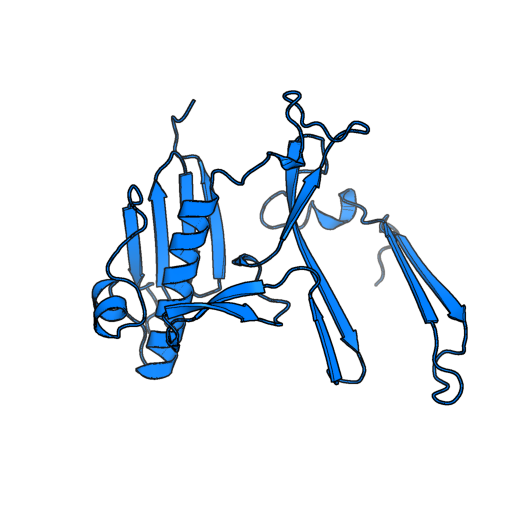94 153 GLU A O 1
ATOM 1195 N N . LEU A 1 154 ? -15.362 -3.251 17.054 1.00 94.44 154 LEU A N 1
ATOM 1196 C CA . LEU A 1 154 ? -14.722 -4.085 16.028 1.00 94.44 154 LEU A CA 1
ATOM 1197 C C . LEU A 1 154 ? -14.315 -5.461 16.575 1.00 94.44 154 LEU A C 1
ATOM 1199 O O . LEU A 1 154 ? -14.433 -6.470 15.875 1.00 94.44 154 LEU A O 1
ATOM 1203 N N . ARG A 1 155 ? -13.839 -5.508 17.824 1.00 94.00 155 ARG A N 1
ATOM 1204 C CA . ARG A 1 155 ? -13.456 -6.748 18.516 1.00 94.00 155 ARG A CA 1
ATOM 1205 C C . ARG A 1 155 ? -14.677 -7.571 18.919 1.00 94.00 155 ARG A C 1
ATOM 1207 O O . ARG A 1 155 ? -14.694 -8.773 18.680 1.00 94.00 155 ARG A O 1
ATOM 1214 N N . GLU A 1 156 ? -15.706 -6.933 19.472 1.00 94.25 156 GLU A N 1
ATOM 1215 C CA . GLU A 1 156 ? -16.980 -7.567 19.847 1.00 94.25 156 GLU A CA 1
ATOM 1216 C C . GLU A 1 156 ? -17.705 -8.150 18.629 1.00 94.25 156 GLU A C 1
ATOM 1218 O O . GLU A 1 156 ? -18.285 -9.231 18.709 1.00 94.25 156 GLU A O 1
ATOM 1223 N N . ALA A 1 157 ? -17.613 -7.480 17.476 1.00 93.81 157 ALA A N 1
ATOM 1224 C CA . ALA A 1 157 ? -18.101 -7.999 16.202 1.00 93.81 157 ALA A CA 1
ATOM 1225 C C . ALA A 1 157 ? -17.218 -9.113 15.606 1.00 93.81 157 ALA A C 1
ATOM 1227 O O . ALA A 1 157 ? -17.547 -9.636 14.546 1.00 93.81 157 ALA A O 1
ATOM 1228 N N . ASN A 1 158 ? -16.115 -9.491 16.264 1.00 92.62 158 ASN A N 1
ATOM 1229 C CA . ASN A 1 158 ? -15.158 -10.503 15.806 1.00 92.62 158 ASN A CA 1
ATOM 1230 C C . ASN A 1 158 ? -14.482 -10.164 14.456 1.00 92.62 158 ASN A C 1
ATOM 1232 O O . ASN A 1 158 ? -14.055 -11.056 13.725 1.00 92.62 158 ASN A O 1
ATOM 1236 N N . LEU A 1 159 ? -14.351 -8.871 14.134 1.00 93.56 159 LEU A N 1
ATOM 1237 C CA . LEU A 1 159 ? -13.740 -8.364 12.892 1.00 93.56 159 LEU A CA 1
ATOM 1238 C C . LEU A 1 159 ? -12.272 -7.956 13.065 1.00 93.56 159 LEU A C 1
ATOM 1240 O O . LEU A 1 159 ? -11.540 -7.785 12.085 1.00 93.56 159 LEU A O 1
ATOM 1244 N N . LEU A 1 160 ? -11.847 -7.801 14.317 1.00 90.75 160 LEU A N 1
ATOM 1245 C CA . LEU A 1 160 ? -10.494 -7.452 14.723 1.00 90.75 160 LEU A CA 1
ATOM 1246 C C . LEU A 1 160 ? -10.033 -8.401 15.833 1.00 90.75 160 LEU A C 1
ATOM 1248 O O . LEU A 1 160 ? -10.807 -8.745 16.727 1.00 90.75 160 LEU A O 1
ATOM 1252 N N . GLY A 1 161 ? -8.765 -8.815 15.788 1.00 81.75 161 GLY A N 1
ATOM 1253 C CA . GLY A 1 161 ? -8.157 -9.593 16.867 1.00 81.75 161 GLY A CA 1
ATOM 1254 C C . GLY A 1 161 ? -8.141 -8.836 18.201 1.00 81.75 161 GLY A C 1
ATOM 1255 O O . GLY A 1 161 ? -8.118 -7.604 18.253 1.00 81.75 161 GLY A O 1
ATOM 1256 N N . THR A 1 162 ? -8.145 -9.583 19.303 1.00 70.56 162 THR A N 1
ATOM 1257 C CA . THR A 1 162 ? -7.987 -9.028 20.657 1.00 70.56 162 THR A CA 1
ATOM 1258 C C . THR A 1 162 ? -6.534 -8.693 20.979 1.00 70.56 162 THR A C 1
ATOM 1260 O O . THR A 1 162 ? -6.278 -7.837 21.819 1.00 70.56 162 THR A O 1
ATOM 1263 N N . GLU A 1 163 ? -5.592 -9.327 20.284 1.00 65.44 163 GLU A N 1
ATOM 1264 C CA . GLU A 1 163 ?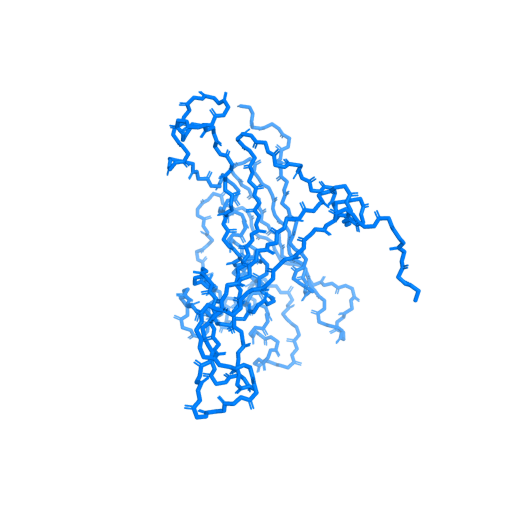 -4.161 -9.070 20.403 1.00 65.44 163 GLU A CA 1
ATOM 1265 C C . GLU A 1 163 ? -3.776 -7.956 19.426 1.00 65.44 163 GLU A C 1
ATOM 1267 O O . GLU A 1 163 ? -3.799 -8.140 18.207 1.00 65.44 163 GLU A O 1
ATOM 1272 N N . ALA A 1 164 ? -3.458 -6.771 19.953 1.00 61.25 164 ALA A N 1
ATOM 1273 C CA . ALA A 1 164 ? -2.661 -5.820 19.187 1.00 61.25 164 ALA A CA 1
ATOM 1274 C C . ALA A 1 164 ? -1.265 -6.434 18.971 1.00 61.25 164 ALA A C 1
ATOM 1276 O O . ALA A 1 164 ? -0.805 -7.178 19.845 1.00 61.25 164 ALA A O 1
ATOM 1277 N N . PRO A 1 165 ? -0.570 -6.143 17.855 1.00 64.31 165 PRO A N 1
ATOM 1278 C CA . PRO A 1 165 ? 0.838 -6.497 17.742 1.00 64.31 165 PRO A CA 1
ATOM 1279 C C . PRO A 1 165 ? 1.578 -5.963 18.973 1.00 64.31 165 PRO A C 1
ATOM 1281 O O . PRO A 1 165 ? 1.427 -4.791 19.327 1.00 64.31 165 PRO A O 1
ATOM 1284 N N . VAL A 1 166 ? 2.304 -6.842 19.668 1.00 65.12 166 VAL A N 1
ATOM 1285 C CA . VAL A 1 166 ? 3.022 -6.490 20.900 1.00 65.12 166 VAL A CA 1
ATOM 1286 C C . VAL A 1 166 ? 3.913 -5.277 20.628 1.00 65.12 166 VAL A C 1
ATOM 1288 O O . VAL A 1 166 ? 4.674 -5.289 19.667 1.00 65.12 166 VAL A O 1
ATOM 1291 N N . GLY A 1 167 ? 3.813 -4.242 21.467 1.00 76.06 167 GLY A N 1
ATOM 1292 C CA . GLY A 1 167 ? 4.630 -3.027 21.350 1.00 76.06 167 GLY A CA 1
ATOM 1293 C C . GLY A 1 167 ? 4.016 -1.882 20.536 1.00 76.06 167 GLY A C 1
ATOM 1294 O O . GLY A 1 167 ? 4.622 -0.816 20.476 1.00 76.06 167 GLY A O 1
ATOM 1295 N N . LEU A 1 168 ? 2.817 -2.054 19.963 1.00 91.56 168 LEU A N 1
ATOM 1296 C CA . LEU A 1 168 ? 2.108 -0.977 19.263 1.00 91.56 168 LEU A CA 1
ATOM 1297 C C . LEU A 1 168 ? 0.946 -0.418 20.095 1.00 91.56 168 LEU A C 1
ATOM 1299 O O . LEU A 1 168 ? 0.090 -1.167 20.569 1.00 91.56 168 LEU A O 1
ATOM 1303 N N . ASP A 1 169 ? 0.881 0.906 20.201 1.00 93.56 169 ASP A N 1
ATOM 1304 C CA . ASP A 1 169 ? -0.329 1.631 20.587 1.00 93.56 169 ASP A CA 1
ATOM 1305 C C . ASP A 1 169 ? -1.218 1.794 19.351 1.00 93.56 169 ASP A C 1
ATOM 1307 O O . ASP A 1 169 ? -0.736 2.208 18.296 1.00 93.56 169 ASP A O 1
ATOM 1311 N N . VAL A 1 170 ? -2.495 1.428 19.457 1.00 94.44 170 VAL A N 1
ATOM 1312 C CA . VAL A 1 170 ? -3.455 1.448 18.346 1.00 94.44 170 VAL A CA 1
ATOM 1313 C C . VAL A 1 170 ? -4.721 2.148 18.807 1.00 94.44 170 VAL A C 1
ATOM 1315 O O . VAL A 1 170 ? -5.359 1.720 19.772 1.00 94.44 170 VAL A O 1
ATOM 1318 N N . SER A 1 171 ? -5.126 3.178 18.071 1.00 94.31 171 SER A N 1
ATOM 1319 C CA . SER A 1 171 ? -6.334 3.954 18.331 1.00 94.31 171 SER A CA 1
ATOM 1320 C C . SER A 1 171 ? -7.287 3.916 17.131 1.00 94.31 171 SER A C 1
ATOM 1322 O O . SER A 1 171 ? -6.914 3.642 15.986 1.00 94.31 171 SER A O 1
ATOM 1324 N N . PHE A 1 172 ? -8.562 4.169 17.412 1.00 95.06 172 PHE A N 1
ATOM 1325 C CA . PHE A 1 172 ? -9.601 4.342 16.407 1.00 95.06 172 PHE A CA 1
ATOM 1326 C C . PHE A 1 172 ? -10.521 5.461 16.862 1.00 95.06 172 PHE A C 1
ATOM 1328 O O . PHE A 1 172 ? -11.104 5.377 17.946 1.00 95.06 172 PHE A O 1
ATOM 1335 N N . SER A 1 173 ? -10.674 6.463 16.007 1.00 94.06 173 SER A N 1
ATOM 1336 C CA . SER A 1 173 ? -11.488 7.639 16.273 1.00 94.06 173 SER A CA 1
ATOM 1337 C C . SER A 1 173 ? -12.540 7.780 15.172 1.00 94.06 173 SER A C 1
ATOM 1339 O O . SER A 1 173 ? -12.177 7.812 13.989 1.00 94.06 173 SER A O 1
ATOM 1341 N N . PRO A 1 174 ? -13.839 7.859 15.511 1.00 91.50 174 PRO A N 1
ATOM 1342 C CA . PRO A 1 174 ? -14.852 8.244 14.540 1.00 91.50 174 PRO A CA 1
ATOM 1343 C C . PRO A 1 174 ? -14.584 9.683 14.078 1.00 91.50 174 PRO A C 1
ATOM 1345 O O . PRO A 1 174 ? -14.149 10.521 14.863 1.00 91.50 174 PRO A O 1
ATOM 1348 N N . GLY A 1 175 ? -14.812 9.954 12.797 1.00 83.69 175 GLY A N 1
ATOM 1349 C CA . GLY A 1 175 ? -14.709 11.296 12.233 1.00 83.69 175 GLY A CA 1
ATOM 1350 C C . GLY A 1 175 ? -15.978 12.115 12.464 1.00 83.69 175 GLY A C 1
ATOM 1351 O O . GLY A 1 175 ? -17.022 11.580 12.843 1.00 83.69 175 GLY A O 1
ATOM 1352 N N . ASP A 1 176 ? -15.890 13.411 12.173 1.00 78.69 176 ASP A N 1
ATOM 1353 C CA . ASP A 1 176 ? -16.951 14.390 12.455 1.00 78.69 176 ASP A CA 1
ATOM 1354 C C . ASP A 1 176 ? -18.208 14.238 11.581 1.00 78.69 176 ASP A C 1
ATOM 1356 O O . ASP A 1 176 ? -19.234 14.848 11.876 1.00 78.69 176 ASP A O 1
ATOM 1360 N N . ASP A 1 177 ? -18.151 13.417 10.524 1.00 76.00 177 ASP A N 1
ATOM 1361 C CA . ASP A 1 177 ? -19.283 13.108 9.645 1.00 76.00 177 ASP A CA 1
ATOM 1362 C C . ASP A 1 177 ? -19.730 11.636 9.792 1.00 76.00 177 ASP A C 1
ATOM 1364 O O . ASP A 1 177 ? -19.214 10.731 9.115 1.00 76.00 177 ASP A O 1
ATOM 1368 N N . PRO A 1 178 ? -20.724 11.366 10.662 1.00 63.28 178 PRO A N 1
ATOM 1369 C CA . PRO A 1 178 ? -21.292 10.035 10.836 1.00 63.28 178 PRO A CA 1
ATOM 1370 C C . PRO A 1 178 ? -22.023 9.514 9.594 1.00 63.28 178 PRO A C 1
ATOM 1372 O O . PRO A 1 178 ? -22.117 8.297 9.431 1.00 63.28 178 PRO A O 1
ATOM 1375 N N . ALA A 1 179 ? -22.544 10.398 8.732 1.00 70.25 179 ALA A N 1
ATOM 1376 C CA . ALA A 1 179 ? -23.270 10.013 7.522 1.00 70.25 179 ALA A CA 1
ATOM 1377 C C . ALA A 1 179 ? -22.307 9.519 6.433 1.00 70.25 179 ALA A C 1
ATOM 1379 O O . ALA A 1 179 ? -22.614 8.550 5.738 1.00 70.25 179 ALA A O 1
ATOM 1380 N N . ALA A 1 180 ? -21.111 10.107 6.351 1.00 73.38 180 ALA A N 1
ATOM 1381 C CA . ALA A 1 180 ? -20.011 9.596 5.531 1.00 73.38 180 ALA A CA 1
ATOM 1382 C C . ALA A 1 180 ? -19.370 8.318 6.110 1.00 73.38 180 ALA A C 1
ATOM 1384 O O . ALA A 1 180 ? -18.620 7.615 5.425 1.00 73.38 180 ALA A O 1
ATOM 1385 N N . GLY A 1 181 ? -19.651 7.998 7.378 1.00 80.81 181 GLY A N 1
ATOM 1386 C CA . GLY A 1 181 ? -18.963 6.932 8.100 1.00 80.81 181 GLY A CA 1
ATOM 1387 C C . GLY A 1 181 ? -17.469 7.218 8.229 1.00 80.81 181 GLY A C 1
ATOM 1388 O O . GLY A 1 181 ? -16.658 6.297 8.095 1.00 80.81 181 GLY A O 1
ATOM 1389 N N . ALA A 1 182 ? -17.120 8.493 8.426 1.00 90.75 182 ALA A N 1
ATOM 1390 C CA . ALA A 1 182 ? -15.747 8.936 8.564 1.00 90.75 182 ALA A CA 1
ATOM 1391 C C . ALA A 1 182 ? -15.100 8.306 9.804 1.00 90.75 182 ALA A C 1
ATOM 1393 O O . ALA A 1 182 ? -15.728 8.155 10.852 1.00 90.75 182 ALA A O 1
ATOM 1394 N N . PHE A 1 183 ? -13.831 7.936 9.682 1.00 94.25 183 PHE A N 1
ATOM 1395 C CA . PHE A 1 183 ? -12.997 7.470 10.783 1.00 94.25 183 PHE A CA 1
ATOM 1396 C C . PHE A 1 183 ? -11.524 7.684 10.451 1.00 94.25 183 PHE A C 1
ATOM 1398 O O . PHE A 1 183 ? -11.155 7.811 9.274 1.00 94.25 183 PHE A O 1
ATOM 1405 N N . THR A 1 184 ? -10.705 7.640 11.495 1.00 96.19 184 THR A N 1
ATOM 1406 C CA . THR A 1 184 ? -9.249 7.548 11.425 1.00 96.19 184 THR A CA 1
ATOM 1407 C C . THR A 1 184 ? -8.792 6.427 12.350 1.00 96.19 184 THR A C 1
ATOM 1409 O O . THR A 1 184 ? -9.211 6.358 13.505 1.00 96.19 184 THR A O 1
ATOM 1412 N N . ALA A 1 185 ? -7.947 5.539 11.836 1.00 96.50 185 ALA A N 1
ATOM 1413 C CA . ALA A 1 185 ? -7.199 4.587 12.643 1.00 96.50 185 ALA A CA 1
ATOM 1414 C C . ALA A 1 185 ? -5.740 5.029 12.708 1.00 96.50 185 ALA A C 1
ATOM 1416 O O . ALA A 1 185 ? -5.171 5.446 11.694 1.00 96.50 185 ALA A O 1
ATOM 1417 N N . GLU A 1 186 ? -5.141 4.922 13.885 1.00 97.06 186 GLU A N 1
ATOM 1418 C CA . GLU A 1 186 ? -3.756 5.313 14.122 1.00 97.06 186 GLU A CA 1
ATOM 1419 C C . GLU A 1 186 ? -3.025 4.179 14.832 1.00 97.06 186 GLU A C 1
ATOM 1421 O O . GLU A 1 186 ? -3.615 3.431 15.614 1.00 97.06 186 GLU A O 1
ATOM 1426 N N . ALA A 1 187 ? -1.740 4.031 14.532 1.00 96.12 187 ALA A N 1
ATOM 1427 C CA . ALA A 1 187 ? -0.862 3.129 15.254 1.00 96.12 187 ALA A CA 1
ATOM 1428 C C . ALA A 1 187 ? 0.502 3.778 15.450 1.00 96.12 187 ALA A C 1
ATOM 1430 O O . ALA A 1 187 ? 1.012 4.437 14.540 1.00 96.12 187 ALA A O 1
ATOM 1431 N N . SER A 1 188 ? 1.114 3.558 16.606 1.00 96.00 188 SER A N 1
ATOM 1432 C CA . SER A 1 188 ? 2.459 4.032 16.915 1.00 96.00 188 SER A CA 1
ATOM 1433 C C . SER A 1 188 ? 3.240 3.025 17.742 1.00 96.00 188 SER A C 1
ATOM 1435 O O . SER A 1 188 ? 2.679 2.360 18.605 1.00 96.00 188 SER A O 1
ATOM 1437 N N . GLY A 1 189 ? 4.539 2.934 17.493 1.00 93.06 189 GLY A N 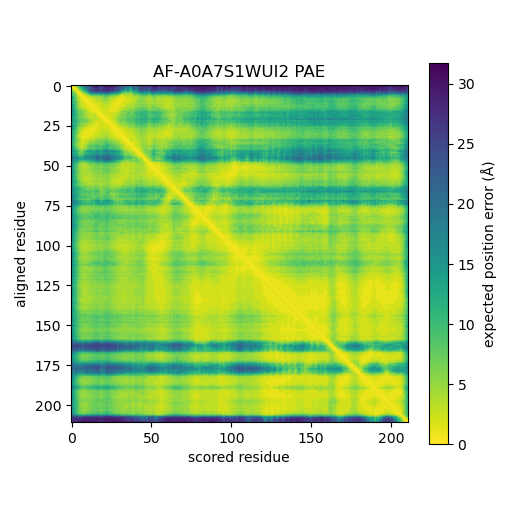1
ATOM 1438 C CA . GLY A 1 189 ? 5.451 2.010 18.160 1.00 93.06 189 GLY A CA 1
ATOM 1439 C C . GLY A 1 189 ? 6.722 1.841 17.337 1.00 93.06 189 GLY A C 1
ATOM 1440 O O . GLY A 1 189 ? 6.767 2.250 16.176 1.00 93.06 189 GLY A O 1
ATOM 1441 N N . ASP A 1 190 ? 7.773 1.301 17.951 1.00 89.38 190 ASP A N 1
ATOM 1442 C CA . ASP A 1 190 ? 9.060 1.023 17.293 1.00 89.38 190 ASP A CA 1
ATOM 1443 C C . ASP A 1 190 ? 9.670 2.227 16.540 1.00 89.38 190 ASP A C 1
ATOM 1445 O O . ASP A 1 190 ? 10.319 2.077 15.508 1.00 89.38 190 ASP A O 1
ATOM 1449 N N . GLY A 1 191 ? 9.441 3.449 17.036 1.00 93.06 191 GLY A N 1
ATOM 1450 C CA . GLY A 1 191 ? 9.936 4.685 16.414 1.00 93.06 191 GLY A CA 1
ATOM 1451 C C . GLY A 1 191 ? 9.118 5.180 15.214 1.00 93.06 191 GLY A C 1
ATOM 1452 O O . GLY A 1 191 ? 9.510 6.153 14.571 1.00 93.06 191 GLY A O 1
ATOM 1453 N N . TRP A 1 192 ? 7.965 4.573 14.921 1.00 95.50 192 TRP A N 1
ATOM 1454 C CA . TRP A 1 192 ? 7.095 4.944 13.803 1.00 95.50 192 TRP A CA 1
ATOM 1455 C C . TRP A 1 192 ? 5.669 5.252 14.249 1.00 95.50 192 TRP A C 1
ATOM 1457 O O . TRP A 1 192 ? 5.186 4.772 15.272 1.00 95.50 192 TRP A O 1
ATOM 1467 N N . ALA A 1 193 ? 4.976 6.046 13.438 1.00 96.38 193 ALA A N 1
ATOM 1468 C CA . ALA A 1 193 ? 3.540 6.247 13.519 1.00 96.38 193 ALA A CA 1
ATOM 1469 C C . ALA A 1 193 ? 2.912 6.162 12.128 1.00 96.38 193 ALA A C 1
ATOM 1471 O O . ALA A 1 193 ? 3.478 6.647 11.144 1.00 96.38 193 ALA A O 1
ATOM 1472 N N . ALA A 1 194 ? 1.724 5.576 12.060 1.00 96.56 194 ALA A N 1
ATOM 1473 C CA . ALA A 1 194 ? 0.907 5.500 10.864 1.00 96.56 194 ALA A CA 1
ATOM 1474 C C . ALA A 1 194 ? -0.517 5.966 11.159 1.00 96.56 194 ALA A C 1
ATOM 1476 O O . ALA A 1 194 ? -1.040 5.733 12.248 1.00 96.56 194 ALA A O 1
ATOM 1477 N N . THR A 1 195 ? -1.153 6.585 10.171 1.00 96.75 195 THR A N 1
ATOM 1478 C CA . THR A 1 195 ? -2.578 6.920 10.197 1.00 96.75 195 THR A CA 1
ATOM 1479 C C . THR A 1 195 ? -3.227 6.500 8.887 1.00 96.75 195 THR A C 1
ATOM 1481 O O . THR A 1 195 ? -2.619 6.610 7.823 1.00 96.75 195 THR A O 1
ATOM 1484 N N . ILE A 1 196 ? -4.461 6.006 8.949 1.00 95.69 196 ILE A N 1
ATOM 1485 C CA . ILE A 1 196 ? -5.284 5.745 7.767 1.00 95.69 196 ILE A CA 1
ATOM 1486 C C . ILE A 1 196 ? -6.705 6.240 8.011 1.00 95.69 196 ILE A C 1
ATOM 1488 O O . ILE A 1 196 ? -7.306 5.957 9.049 1.00 95.69 196 ILE A O 1
ATOM 1492 N N . ASN A 1 197 ? -7.247 6.991 7.058 1.00 94.00 197 ASN A N 1
ATOM 1493 C CA . ASN A 1 197 ? -8.621 7.477 7.142 1.00 94.00 197 ASN A CA 1
ATOM 1494 C C . ASN A 1 197 ? -9.603 6.549 6.399 1.00 94.00 197 ASN A C 1
ATOM 1496 O O . ASN A 1 197 ? -9.218 5.604 5.706 1.00 94.00 197 ASN A O 1
ATOM 1500 N N . HIS A 1 198 ? -10.897 6.842 6.514 1.00 92.56 198 HIS A N 1
ATOM 1501 C CA . HIS A 1 198 ? -11.969 6.119 5.822 1.00 92.56 198 HIS A CA 1
ATOM 1502 C C . HIS A 1 198 ? -11.850 6.096 4.281 1.00 92.56 198 HIS A C 1
ATOM 1504 O O . HIS A 1 198 ? -12.340 5.156 3.643 1.00 92.56 198 HIS A O 1
ATOM 1510 N N . GLU A 1 199 ? -11.160 7.075 3.688 1.00 91.12 199 GLU A N 1
ATOM 1511 C CA . GLU A 1 199 ? -10.835 7.151 2.254 1.00 91.12 199 GLU A CA 1
ATOM 1512 C C . GLU A 1 199 ? -9.585 6.339 1.879 1.00 91.12 199 GLU A C 1
ATOM 1514 O O . GLU A 1 199 ? -9.191 6.320 0.714 1.00 91.12 199 GLU A O 1
ATOM 1519 N N . ARG A 1 200 ? -8.980 5.628 2.844 1.00 91.88 200 ARG A N 1
ATOM 1520 C CA . ARG A 1 200 ? -7.743 4.843 2.688 1.00 91.88 200 ARG A CA 1
ATOM 1521 C C . ARG A 1 200 ? -6.497 5.702 2.435 1.00 91.88 200 ARG A C 1
ATOM 1523 O O . ARG A 1 200 ? -5.500 5.210 1.910 1.00 91.88 200 ARG A O 1
ATOM 1530 N N . LEU A 1 201 ? -6.510 6.973 2.826 1.00 91.62 201 LEU A N 1
ATOM 1531 C CA . LEU A 1 201 ? -5.312 7.805 2.794 1.00 91.62 201 LEU A CA 1
ATOM 1532 C C . LEU A 1 201 ? -4.373 7.382 3.930 1.00 91.62 201 LEU A C 1
ATOM 1534 O O . LEU A 1 201 ? -4.611 7.718 5.087 1.00 91.62 201 LEU A O 1
ATOM 1538 N N . LEU A 1 202 ? -3.331 6.622 3.585 1.00 92.94 202 LEU A N 1
ATOM 1539 C CA . LEU A 1 202 ? -2.304 6.149 4.512 1.00 92.94 202 LEU A CA 1
ATOM 1540 C C . LEU A 1 202 ? -1.153 7.159 4.602 1.00 92.94 202 LEU A C 1
ATOM 1542 O O . LEU A 1 202 ? -0.495 7.444 3.602 1.00 92.94 202 LEU A O 1
ATOM 1546 N N . SER A 1 203 ? -0.865 7.632 5.811 1.00 93.00 203 SER A N 1
ATOM 1547 C CA . SER A 1 203 ? 0.318 8.431 6.135 1.00 93.00 203 SER A CA 1
ATOM 1548 C C . SER A 1 203 ? 1.203 7.670 7.111 1.00 93.00 203 SER A C 1
ATOM 1550 O O . SER A 1 203 ? 0.702 7.006 8.015 1.00 93.00 203 SER A O 1
ATOM 1552 N N . VAL A 1 204 ? 2.522 7.748 6.928 1.00 93.00 204 VAL A N 1
ATOM 1553 C CA . VAL A 1 204 ? 3.506 7.099 7.801 1.00 93.00 204 VAL A CA 1
ATOM 1554 C C . VAL A 1 204 ? 4.666 8.044 8.038 1.00 93.00 204 VAL A C 1
ATOM 1556 O O . VAL A 1 204 ? 5.183 8.642 7.095 1.00 93.00 204 VAL A O 1
ATOM 1559 N N . ARG A 1 205 ? 5.079 8.171 9.297 1.00 92.94 205 ARG A N 1
ATOM 1560 C CA . ARG A 1 205 ? 6.137 9.084 9.725 1.00 92.94 205 ARG A CA 1
ATOM 1561 C C . ARG A 1 205 ? 6.971 8.477 10.853 1.00 92.94 205 ARG A C 1
ATOM 1563 O O . ARG A 1 205 ? 6.422 7.719 11.654 1.00 92.94 205 ARG A O 1
ATOM 1570 N N . PRO A 1 206 ? 8.258 8.831 10.961 1.00 93.31 206 PRO A N 1
ATOM 1571 C CA . PRO A 1 206 ? 9.017 8.549 12.169 1.00 93.31 206 PRO A CA 1
ATOM 1572 C C . PRO A 1 206 ? 8.452 9.363 13.345 1.00 93.31 206 PRO A C 1
ATOM 1574 O O . PRO A 1 206 ? 7.966 10.489 13.175 1.00 93.31 206 PRO A O 1
ATOM 1577 N N . LEU A 1 207 ? 8.513 8.796 14.545 1.00 90.62 207 LEU A N 1
ATOM 1578 C CA . LEU A 1 207 ? 8.372 9.534 15.796 1.00 90.62 207 LEU A CA 1
ATOM 1579 C C . LEU A 1 207 ? 9.720 10.196 16.093 1.00 90.62 207 LEU A C 1
ATOM 1581 O O . LEU A 1 207 ? 10.766 9.599 15.848 1.00 90.62 207 LEU A O 1
ATOM 1585 N N . ALA A 1 208 ? 9.716 11.447 16.555 1.00 75.75 208 ALA A N 1
ATOM 1586 C CA . ALA A 1 208 ? 10.965 12.105 16.918 1.00 75.75 208 ALA A CA 1
ATOM 1587 C C . ALA A 1 208 ? 11.649 11.303 18.042 1.00 75.75 208 ALA A C 1
ATOM 1589 O O . ALA A 1 208 ? 11.023 11.022 19.061 1.00 75.75 208 ALA A O 1
ATOM 1590 N N . ASP A 1 209 ? 12.911 10.955 17.782 1.00 52.50 209 ASP A N 1
ATOM 1591 C CA . ASP A 1 209 ? 13.857 10.146 18.561 1.00 52.50 209 ASP A CA 1
ATOM 1592 C C . ASP A 1 209 ? 13.669 8.617 18.546 1.00 52.50 209 ASP A C 1
ATOM 1594 O O . ASP A 1 209 ? 13.316 7.974 19.530 1.00 52.50 209 ASP A O 1
ATOM 1598 N N . GLY A 1 210 ? 14.068 8.032 17.414 1.00 42.47 210 GLY A N 1
ATOM 1599 C CA . GLY A 1 210 ? 14.750 6.738 17.349 1.00 42.47 210 GLY A CA 1
ATOM 1600 C C . GLY A 1 210 ? 15.994 6.864 16.464 1.00 42.47 210 GLY A C 1
ATOM 1601 O O . GLY A 1 210 ? 15.947 6.494 15.292 1.00 42.47 210 GLY A O 1
ATOM 1602 N N . ARG A 1 211 ? 17.061 7.488 16.985 1.00 36.31 211 ARG A N 1
ATOM 1603 C CA . ARG A 1 211 ? 18.423 7.284 16.460 1.00 36.31 211 ARG A CA 1
ATOM 1604 C C . ARG A 1 211 ? 18.975 5.976 17.000 1.00 36.31 211 ARG A C 1
ATOM 1606 O O . ARG A 1 211 ? 18.674 5.688 18.179 1.00 36.31 211 ARG A O 1
#